Protein 2IXM (pdb70)

InterPro domains:
  IPR004327 Phosphotyrosyl phosphatase activator, PTPA [PF03095] (26-351)
  IPR004327 Phosphotyrosyl phosphatase activator, PTPA [PIRSF016325] (18-355)
  IPR004327 Phosphotyrosyl phosphatase activator, PTPA [PTHR10012] (11-355)
  IPR004327 Phosphotyrosyl phosphatase activator, PTPA [cd04087] (47-347)
  IPR037218 PTPA superfamily [SSF140984] (14-353)
  IPR043170 Phosphotyrosyl phosphatase activator, C-terminal lid domain [G3DSA:1.20.120.1150] (247-357)

Nearest PDB structures (foldseek):
  2ixm-assembly1_A  TM=1.003E+00  e=1.289E-49  Homo sapiens
  4ny3-assembly2_B  TM=9.992E-01  e=1.216E-45  Homo sapiens
  4ny3-assembly1_A  TM=9.985E-01  e=1.722E-45  Homo sapiens
  4lac-assembly1_B  TM=9.953E-01  e=2.977E-45  Homo sapiens
  2ixn-assembly1_A  TM=9.375E-01  e=2.733E-22  Saccharomyces cerevisiae

Organism: Homo sapiens (NCBI:txid9606)

Structure (mmCIF, N/CA/C/O backbone):
data_2IXM
#
_entry.id   2IXM
#
_cell.length_a   48.243
_cell.length_b   70.410
_cell.length_c   95.534
_cell.angle_alpha   90.00
_cell.angle_beta   90.00
_cell.angle_gamma   90.00
#
_symmetry.space_group_name_H-M   'P 21 21 21'
#
loop_
_entity.id
_entity.type
_entity.pdbx_description
1 polymer "SERINE/THREONINE-PROTEIN PHOSPHATASE 2A REGULATORY SUBUNIT B'"
2 water water
#
loop_
_atom_site.group_PDB
_atom_site.id
_atom_site.type_symbol
_atom_site.label_atom_id
_atom_site.label_alt_id
_atom_site.label_comp_id
_atom_site.label_asym_id
_atom_site.label_entity_id
_atom_site.label_seq_id
_atom_site.pdbx_PDB_ins_code
_atom_site.Cartn_x
_atom_site.Cartn_y
_atom_site.Cartn_z
_atom_site.occupancy
_atom_site.B_iso_or_equiv
_atom_site.auth_seq_id
_atom_site.auth_comp_id
_atom_site.auth_asym_id
_atom_site.auth_atom_id
_atom_site.pdbx_PDB_model_num
ATOM 1 N N . PHE A 1 4 ? 36.448 14.408 25.611 1.00 19.19 23 PHE A N 1
ATOM 2 C CA . PHE A 1 4 ? 35.229 15.288 25.660 1.00 18.78 23 PHE A CA 1
ATOM 3 C C . PHE A 1 4 ? 34.934 15.838 27.060 1.00 19.66 23 PHE A C 1
ATOM 4 O O . PHE A 1 4 ? 35.236 15.197 28.071 1.00 20.30 23 PHE A O 1
ATOM 12 N N . ILE A 1 5 ? 34.360 17.042 27.116 1.00 19.85 24 ILE A N 1
ATOM 13 C CA . ILE A 1 5 ? 34.033 17.686 28.401 1.00 20.00 24 ILE A CA 1
ATOM 14 C C . ILE A 1 5 ? 32.697 18.430 28.308 1.00 19.70 24 ILE A C 1
ATOM 15 O O . ILE A 1 5 ? 32.143 18.550 27.220 1.00 20.34 24 ILE A O 1
ATOM 20 N N . ILE A 1 6 ? 32.188 18.906 29.446 1.00 19.34 25 ILE A N 1
ATOM 21 C CA . ILE A 1 6 ? 30.939 19.671 29.483 1.00 18.58 25 ILE A CA 1
ATOM 22 C C . ILE A 1 6 ? 31.213 21.091 28.975 1.00 16.99 25 ILE A C 1
ATOM 23 O O . ILE A 1 6 ? 31.956 21.830 29.635 1.00 17.40 25 ILE A O 1
ATOM 28 N N . PRO A 1 7 ? 30.637 21.463 27.806 1.00 15.86 26 PRO A N 1
ATOM 29 C CA . PRO A 1 7 ? 30.814 22.852 27.348 1.00 14.91 26 PRO A CA 1
ATOM 30 C C . PRO A 1 7 ? 30.248 23.843 28.345 1.00 14.66 26 PRO A C 1
ATOM 31 O O . PRO A 1 7 ? 29.113 23.679 28.810 1.00 15.15 26 PRO A O 1
ATOM 35 N N . LYS A 1 8 ? 31.033 24.872 28.655 1.00 12.93 27 LYS A N 1
ATOM 36 C CA . LYS A 1 8 ? 30.634 25.869 29.633 1.00 12.18 27 LYS A CA 1
ATOM 37 C C . LYS A 1 8 ? 30.838 27.283 29.092 1.00 10.62 27 LYS A C 1
ATOM 38 O O . LYS A 1 8 ? 31.573 27.505 28.122 1.00 8.94 27 LYS A O 1
ATOM 44 N N . LYS A 1 9 ? 30.182 28.235 29.736 1.00 10.27 28 LYS A N 1
ATOM 45 C CA . LYS A 1 9 ? 30.301 29.634 29.350 1.00 9.89 28 LYS A CA 1
ATOM 46 C C . LYS A 1 9 ? 31.677 30.181 29.714 1.00 9.88 28 LYS A C 1
ATOM 47 O O . LYS A 1 9 ? 32.224 29.864 30.779 1.00 10.44 28 LYS A O 1
ATOM 53 N N . GLU A 1 10 ? 32.234 31.001 28.823 1.00 9.38 29 GLU A N 1
ATOM 54 C CA . GLU A 1 10 ? 33.555 31.596 29.059 1.00 9.43 29 GLU A CA 1
ATOM 55 C C . GLU A 1 10 ? 33.606 33.107 28.887 1.00 9.16 29 GLU A C 1
ATOM 56 O O . GLU A 1 10 ? 34.631 33.718 29.176 1.00 10.33 29 GLU A O 1
ATOM 62 N N . ILE A 1 11 ? 32.526 33.681 28.379 1.00 9.33 30 ILE A N 1
ATOM 63 C CA . ILE A 1 11 ? 32.465 35.104 28.100 1.00 9.75 30 ILE A CA 1
ATOM 64 C C . ILE A 1 11 ? 31.689 35.791 29.219 1.00 10.42 30 ILE A C 1
ATOM 65 O O . ILE A 1 11 ? 30.462 35.714 29.272 1.00 10.85 30 ILE A O 1
ATOM 70 N N . HIS A 1 12 ? 32.425 36.433 30.124 1.00 11.18 31 HIS A N 1
ATOM 71 C CA . HIS A 1 12 ? 31.813 37.062 31.305 1.00 12.03 31 HIS A CA 1
ATOM 72 C C . HIS A 1 12 ? 32.071 38.558 31.400 1.00 11.93 31 HIS A C 1
ATOM 73 O O . HIS A 1 12 ? 31.274 39.296 31.982 1.00 12.65 31 HIS A O 1
ATOM 80 N N . THR A 1 13 ? 33.198 38.986 30.841 1.00 11.34 32 THR A N 1
ATOM 81 C CA . THR A 1 13 ? 33.636 40.379 30.906 1.00 11.15 32 THR A CA 1
ATOM 82 C C . THR A 1 13 ? 33.983 40.891 29.514 1.00 11.14 32 THR A C 1
ATOM 83 O O . THR A 1 13 ? 34.053 40.121 28.555 1.00 11.21 32 THR A O 1
ATOM 87 N N . VAL A 1 14 ? 34.219 42.190 29.406 1.00 11.18 33 VAL A N 1
ATOM 88 C CA . VAL A 1 14 ? 34.649 42.778 28.136 1.00 11.70 33 VAL A CA 1
ATOM 89 C C . VAL A 1 14 ? 35.948 42.151 27.564 1.00 11.79 33 VAL A C 1
ATOM 90 O O . VAL A 1 14 ? 35.958 41.743 26.404 1.00 12.49 33 VAL A O 1
ATOM 94 N N . PRO A 1 15 ? 37.023 42.024 28.376 1.00 11.83 34 PRO A N 1
ATOM 95 C CA . PRO A 1 15 ? 38.219 41.352 27.844 1.00 11.74 34 PRO A CA 1
ATOM 96 C C . PRO A 1 15 ? 37.940 39.934 27.310 1.00 10.72 3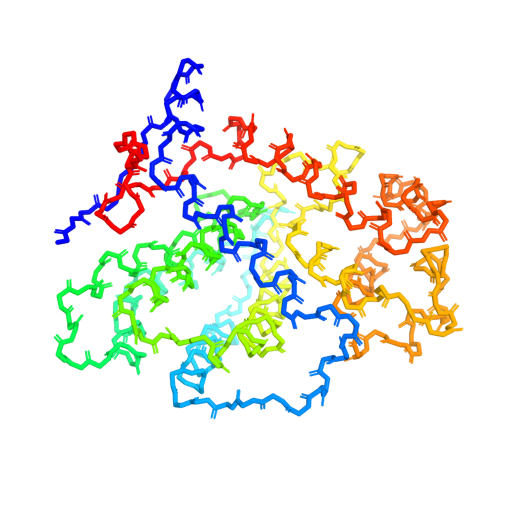4 PRO A C 1
ATOM 97 O O . PRO A 1 15 ? 38.645 39.465 26.406 1.00 11.37 34 PRO A O 1
ATOM 101 N N . ASP A 1 16 ? 36.917 39.266 27.836 1.00 9.83 35 ASP A N 1
ATOM 102 C CA . ASP A 1 16 ? 36.605 37.910 27.349 1.00 9.43 35 ASP A CA 1
ATOM 103 C C . ASP A 1 16 ? 36.156 37.883 25.895 1.00 9.40 35 ASP A C 1
ATOM 104 O O . ASP A 1 16 ? 36.233 36.833 25.250 1.00 9.69 35 ASP A O 1
ATOM 109 N N . MET A 1 17 ? 35.685 39.010 25.367 1.00 8.88 36 MET A N 1
ATOM 110 C CA . MET A 1 17 ? 35.311 39.096 23.959 1.00 9.06 36 MET A CA 1
ATOM 111 C C . MET A 1 17 ? 36.534 38.877 23.058 1.00 9.13 36 MET A C 1
ATOM 112 O O . MET A 1 17 ? 36.437 38.189 22.038 1.00 9.55 36 MET A O 1
ATOM 117 N N . GLY A 1 18 ? 37.680 39.421 23.467 1.00 9.44 37 GLY A N 1
ATOM 118 C CA . GLY A 1 18 ? 38.938 39.206 22.742 1.00 8.72 37 GLY A CA 1
ATOM 119 C C . GLY A 1 18 ? 39.407 37.763 22.882 1.00 8.64 37 GLY A C 1
ATOM 120 O O . GLY A 1 18 ? 39.893 37.174 21.913 1.00 9.69 37 GLY A O 1
ATOM 121 N N . LYS A 1 19 ? 39.288 37.204 24.087 1.00 8.86 38 LYS A N 1
ATOM 122 C CA . LYS A 1 19 ? 39.608 35.799 24.325 1.00 8.70 38 LYS A CA 1
ATOM 123 C C . LYS A 1 19 ? 38.823 34.909 23.339 1.00 8.44 38 LYS A C 1
ATOM 124 O O . LYS A 1 19 ? 39.382 33.996 22.694 1.00 8.09 38 LYS A O 1
ATOM 130 N N . TRP A 1 20 ? 37.528 35.190 23.211 1.00 7.65 39 TRP A N 1
ATOM 131 C CA . TRP A 1 20 ? 36.685 34.489 22.241 1.00 7.05 39 TRP A CA 1
ATOM 132 C C . TRP A 1 20 ? 37.173 34.687 20.801 1.00 7.56 39 TRP A C 1
ATOM 133 O O . TRP A 1 20 ? 37.328 33.710 20.069 1.00 6.75 39 TRP A O 1
ATOM 144 N N . LYS A 1 21 ? 37.446 35.919 20.388 1.00 8.22 40 LYS A N 1
ATOM 145 C CA . LYS A 1 21 ? 37.856 36.132 18.994 1.00 9.00 40 LYS A CA 1
ATOM 146 C C . LYS A 1 21 ? 39.199 35.452 18.655 1.00 8.22 40 LYS A C 1
ATOM 147 O O . LYS A 1 21 ? 39.436 35.076 17.500 1.00 8.77 40 LYS A O 1
ATOM 153 N N . ARG A 1 22 ? 40.051 35.263 19.669 1.00 7.96 41 ARG A N 1
ATOM 154 C CA . ARG A 1 22 ? 41.361 34.617 19.466 1.00 8.15 41 ARG A CA 1
ATOM 155 C C . ARG A 1 22 ? 41.309 33.092 19.605 1.00 7.73 41 ARG A C 1
ATOM 156 O O . ARG A 1 22 ? 42.322 32.408 19.424 1.00 7.77 41 ARG A O 1
ATOM 164 N N . SER A 1 23 ? 40.132 32.561 19.918 1.00 6.26 42 SER A N 1
ATOM 165 C CA . SER A 1 23 ? 40.007 31.153 20.268 1.00 6.24 42 SER A CA 1
ATOM 166 C C . SER A 1 23 ? 39.957 30.212 19.070 1.00 6.01 42 SER A C 1
ATOM 167 O O . SER A 1 23 ? 39.597 30.597 17.944 1.00 6.15 42 SER A O 1
ATOM 170 N N . GLN A 1 24 ? 40.292 28.961 19.352 1.00 6.10 43 GLN A N 1
ATOM 171 C CA . GLN A 1 24 ? 40.098 27.871 18.397 1.00 5.83 43 GLN A CA 1
ATOM 172 C C . GLN A 1 24 ? 38.636 27.773 17.987 1.00 5.82 43 GLN A C 1
ATOM 173 O O . GLN A 1 24 ? 38.334 27.609 16.803 1.00 6.29 43 GLN A O 1
ATOM 179 N N . ALA A 1 25 ? 37.739 27.899 18.963 1.00 4.51 44 ALA A N 1
ATOM 180 C CA . ALA A 1 25 ? 36.293 27.820 18.691 1.00 4.59 44 ALA A CA 1
ATOM 181 C C . ALA A 1 25 ? 35.884 28.840 17.644 1.00 5.32 44 ALA A C 1
ATOM 182 O O . ALA A 1 25 ? 35.150 28.515 16.711 1.00 5.54 44 ALA A O 1
ATOM 184 N N . TYR A 1 26 ? 36.325 30.090 17.795 1.00 5.10 45 TYR A N 1
ATOM 185 C CA . TYR A 1 26 ? 35.938 31.126 16.832 1.00 5.67 45 TYR A CA 1
ATOM 186 C C . TYR A 1 26 ? 36.466 30.813 15.439 1.00 6.16 45 TYR A C 1
ATOM 187 O O . TYR A 1 26 ? 35.732 30.911 14.451 1.00 6.20 45 TYR A O 1
ATOM 196 N N . ALA A 1 27 ? 37.735 30.439 15.338 1.00 6.84 46 ALA A N 1
ATOM 197 C CA . ALA A 1 27 ? 38.309 30.140 14.028 1.00 7.59 46 ALA A CA 1
ATOM 198 C C . ALA A 1 27 ? 37.542 29.023 13.324 1.00 7.75 46 ALA A C 1
ATOM 199 O O . ALA A 1 27 ? 37.245 29.128 12.114 1.00 7.90 46 ALA A O 1
ATOM 201 N N . ASP A 1 28 ? 37.207 27.975 14.076 1.00 7.28 47 ASP A N 1
ATOM 202 C CA . ASP A 1 28 ? 36.501 26.818 13.522 1.00 8.51 47 ASP A CA 1
ATOM 203 C C . ASP A 1 28 ? 35.086 27.229 13.124 1.00 7.85 47 ASP A C 1
ATOM 204 O O . ASP A 1 28 ? 34.585 26.840 12.065 1.00 7.34 47 ASP A O 1
ATOM 209 N N . TYR A 1 29 ? 34.442 28.024 13.979 1.00 6.54 48 TYR A N 1
ATOM 210 C CA . TYR A 1 29 ? 33.070 28.431 13.744 1.00 6.23 48 TYR A CA 1
ATOM 211 C C . TYR A 1 29 ? 32.946 29.307 12.503 1.00 6.53 48 TYR A C 1
ATOM 212 O O . TYR A 1 29 ? 32.155 29.000 11.588 1.00 6.46 48 TYR A O 1
ATOM 221 N N . ILE A 1 30 ? 33.713 30.389 12.451 1.00 6.39 49 ILE A N 1
ATOM 222 C CA . ILE A 1 30 ? 33.636 31.281 11.284 1.00 6.81 49 ILE A CA 1
ATOM 223 C C . ILE A 1 30 ? 34.113 30.564 10.000 1.00 6.94 49 ILE A C 1
ATOM 224 O O . ILE A 1 30 ? 33.530 30.753 8.932 1.00 6.72 49 ILE A O 1
ATOM 229 N N . GLY A 1 31 ? 35.135 29.727 10.112 1.00 7.31 50 GLY A N 1
ATOM 230 C CA . GLY A 1 31 ? 35.569 28.930 8.961 1.00 7.36 50 GLY A CA 1
ATOM 231 C C . GLY A 1 31 ? 34.437 28.068 8.422 1.00 8.07 50 GLY A C 1
ATOM 232 O O . GLY A 1 31 ? 34.265 27.930 7.198 1.00 8.39 50 GLY A O 1
ATOM 233 N N . PHE A 1 32 ? 33.656 27.495 9.339 1.00 7.23 51 PHE A N 1
ATOM 234 C CA . PHE A 1 32 ? 32.540 26.620 8.978 1.00 7.55 51 PHE A CA 1
ATOM 235 C C . PHE A 1 32 ? 31.450 27.407 8.242 1.00 7.06 51 PHE A C 1
ATOM 236 O O . PHE A 1 32 ? 30.975 26.975 7.174 1.00 6.73 51 PHE A O 1
ATOM 244 N N . ILE A 1 33 ? 31.064 28.560 8.795 1.00 6.55 52 ILE A N 1
ATOM 245 C CA . ILE A 1 33 ? 30.069 29.422 8.158 1.00 7.18 52 ILE A CA 1
ATOM 246 C C . ILE A 1 33 ? 30.495 29.800 6.738 1.00 6.76 52 ILE A C 1
ATOM 247 O O . ILE A 1 33 ? 29.686 29.738 5.800 1.00 5.97 52 ILE A O 1
ATOM 252 N N . LEU A 1 34 ? 31.763 30.179 6.578 1.00 7.19 53 LEU A N 1
ATOM 253 C CA . LEU A 1 34 ? 32.287 30.607 5.273 1.00 7.47 53 LEU A CA 1
ATOM 254 C C . LEU A 1 34 ? 32.407 29.477 4.267 1.00 7.71 53 LEU A C 1
ATOM 255 O O . LEU A 1 34 ? 32.115 29.669 3.089 1.00 7.54 53 LEU A O 1
ATOM 260 N N . THR A 1 35 ? 32.797 28.297 4.733 1.00 7.14 54 THR A N 1
ATOM 261 C CA . THR A 1 35 ? 32.861 27.106 3.881 1.00 8.32 54 THR A CA 1
ATOM 262 C C . THR A 1 35 ? 31.471 26.782 3.330 1.00 8.23 54 THR A C 1
ATOM 263 O O . THR A 1 35 ? 31.306 26.578 2.123 1.00 9.52 54 THR A O 1
ATOM 267 N N . LEU A 1 36 ? 30.466 26.757 4.197 1.00 8.31 55 LEU A N 1
ATOM 268 C CA . LEU A 1 36 ? 29.110 26.457 3.744 1.00 8.58 55 LEU A CA 1
ATOM 269 C C . LEU A 1 36 ? 28.600 27.548 2.807 1.00 8.06 55 LEU A C 1
ATOM 270 O O . LEU A 1 36 ? 27.866 27.265 1.851 1.00 8.45 55 LEU A O 1
ATOM 275 N N . ASN A 1 37 ? 28.966 28.796 3.085 1.00 8.03 56 ASN A N 1
ATOM 276 C CA . ASN A 1 37 ? 28.604 29.938 2.232 1.00 8.32 56 ASN A CA 1
ATOM 277 C C . ASN A 1 37 ? 29.106 29.748 0.792 1.00 9.58 56 ASN A C 1
ATOM 278 O O . ASN A 1 37 ? 28.378 29.998 -0.175 1.00 9.67 56 ASN A O 1
ATOM 283 N N . GLU A 1 38 ? 30.348 29.310 0.658 1.00 10.87 57 GLU A N 1
ATOM 284 C CA . GLU A 1 38 ? 30.940 29.083 -0.655 1.00 11.79 57 GLU A CA 1
ATOM 285 C C . GLU A 1 38 ? 30.271 27.917 -1.371 1.00 11.96 57 GLU A C 1
ATOM 286 O O . GLU A 1 38 ? 29.995 27.979 -2.584 1.00 11.97 57 GLU A O 1
ATOM 292 N N . GLY A 1 39 ? 29.973 26.863 -0.623 1.00 11.43 58 GLY A N 1
ATOM 293 C CA . GLY A 1 39 ? 29.404 25.654 -1.213 1.00 11.05 58 GLY A CA 1
ATOM 294 C C . GLY A 1 39 ? 28.041 25.843 -1.852 1.00 10.92 58 GLY A C 1
ATOM 295 O O . GLY A 1 39 ? 27.731 25.165 -2.822 1.00 11.56 58 GLY A O 1
ATOM 296 N N . VAL A 1 40 ? 27.234 26.756 -1.321 1.00 10.09 59 VAL A N 1
ATOM 297 C CA . VAL A 1 40 ? 25.870 26.967 -1.803 1.00 10.28 59 VAL A CA 1
ATOM 298 C C . VAL A 1 40 ? 25.762 28.048 -2.880 1.00 10.78 59 VAL A C 1
ATOM 299 O O . VAL A 1 40 ? 24.681 28.298 -3.411 1.00 11.06 59 VAL A O 1
ATOM 303 N N . LYS A 1 41 ? 26.891 28.676 -3.205 1.00 10.86 60 LYS A N 1
ATOM 304 C CA . LYS A 1 41 ? 26.905 29.818 -4.109 1.00 12.02 60 LYS A CA 1
ATOM 305 C C . LYS A 1 41 ? 26.227 29.487 -5.445 1.00 11.84 60 LYS A C 1
ATOM 306 O O . LYS A 1 41 ? 26.567 28.496 -6.090 1.00 12.62 60 LYS A O 1
ATOM 312 N N . GLY A 1 42 ? 25.254 30.313 -5.809 1.00 12.64 61 GLY A N 1
ATOM 313 C CA . GLY A 1 42 ? 24.584 30.188 -7.107 1.00 13.21 61 GLY A CA 1
ATOM 314 C C . GLY A 1 42 ? 23.623 29.027 -7.277 1.00 14.42 61 GLY A C 1
ATOM 315 O O . GLY A 1 42 ? 23.162 28.773 -8.395 1.00 14.81 61 GLY A O 1
ATOM 316 N N . LYS A 1 43 ? 23.304 28.322 -6.186 1.00 13.69 62 LYS A N 1
ATOM 317 C CA . LYS A 1 43 ? 22.469 27.123 -6.279 1.00 13.47 62 LYS A CA 1
ATOM 318 C C . LYS A 1 43 ? 21.107 27.299 -5.627 1.00 12.91 62 LYS A C 1
ATOM 319 O O . LYS A 1 43 ? 20.983 27.920 -4.572 1.00 12.54 62 LYS A O 1
ATOM 325 N N . LYS A 1 44 ? 20.082 26.765 -6.294 1.00 12.40 63 LYS A N 1
ATOM 326 C CA . LYS A 1 44 ? 18.731 26.666 -5.754 1.00 12.21 63 LYS A CA 1
ATOM 327 C C . LYS A 1 44 ? 18.658 25.578 -4.696 1.00 11.45 63 LYS A C 1
ATOM 328 O O . LYS A 1 44 ? 19.439 24.637 -4.724 1.00 11.04 63 LYS A O 1
ATOM 334 N N . LEU A 1 45 ? 17.662 25.683 -3.813 1.00 11.37 64 LEU A N 1
ATOM 335 C CA . LEU A 1 45 ? 17.422 24.657 -2.795 1.00 11.77 64 LEU A CA 1
ATOM 336 C C . LEU A 1 45 ? 17.190 23.259 -3.373 1.00 13.18 64 LEU A C 1
ATOM 337 O O . LEU A 1 45 ? 17.430 22.263 -2.692 1.00 13.56 64 LEU A O 1
ATOM 342 N N . THR A 1 46 ? 16.730 23.204 -4.622 1.00 14.78 65 THR A N 1
ATOM 343 C CA . THR A 1 46 ? 16.422 21.947 -5.315 1.00 16.11 65 THR A CA 1
ATOM 344 C C . THR A 1 46 ? 17.621 21.363 -6.070 1.00 17.16 65 THR A C 1
ATOM 345 O O . THR A 1 46 ? 17.488 20.354 -6.782 1.00 17.63 65 THR A O 1
ATOM 349 N N . PHE A 1 47 ? 18.788 21.988 -5.916 1.00 17.92 66 PHE A N 1
ATOM 350 C CA . PHE A 1 47 ? 20.020 21.481 -6.512 1.00 19.06 66 PHE A CA 1
ATOM 351 C C . PHE A 1 47 ? 20.165 20.009 -6.145 1.00 19.92 66 PHE A C 1
ATOM 352 O O . PHE A 1 47 ? 19.842 19.612 -5.023 1.00 19.62 66 PHE A O 1
ATOM 360 N N . GLU A 1 48 ? 20.609 19.191 -7.095 1.00 20.67 67 GLU A N 1
ATOM 361 C CA . GLU A 1 48 ? 20.731 17.761 -6.835 1.00 22.25 67 GLU A CA 1
ATOM 362 C C . GLU A 1 48 ? 22.016 17.485 -6.067 1.00 21.88 67 GLU A C 1
ATOM 363 O O . GLU A 1 48 ? 23.062 17.190 -6.649 1.00 22.42 67 GLU A O 1
ATOM 369 N N . TYR A 1 49 ? 21.916 17.617 -4.747 1.00 21.60 68 TYR A N 1
ATOM 370 C CA . TYR A 1 49 ? 23.026 17.378 -3.838 1.00 21.42 68 TYR A CA 1
ATOM 371 C C . TYR A 1 49 ? 22.899 15.986 -3.226 1.00 21.62 68 TYR A C 1
ATOM 372 O O . TYR A 1 49 ? 21.803 15.403 -3.202 1.00 21.13 68 TYR A O 1
ATOM 381 N N . ARG A 1 50 ? 24.026 15.465 -2.746 1.00 21.10 69 ARG A N 1
ATOM 382 C CA . ARG A 1 50 ? 24.097 14.135 -2.145 1.00 21.36 69 ARG A CA 1
ATOM 383 C C . ARG A 1 50 ? 23.430 14.145 -0.774 1.00 20.28 69 ARG A C 1
ATOM 384 O O . ARG A 1 50 ? 23.543 15.135 -0.031 1.00 20.11 69 ARG A O 1
ATOM 392 N N . VAL A 1 51 ? 22.722 13.059 -0.460 1.00 19.15 70 VAL A N 1
ATOM 393 C CA . VAL A 1 51 ? 22.011 12.927 0.817 1.00 17.36 70 VAL A CA 1
ATOM 394 C C . VAL A 1 51 ? 22.399 11.632 1.531 1.00 16.24 70 VAL A C 1
ATOM 395 O O . VAL A 1 51 ? 21.985 10.535 1.141 1.00 16.71 70 VAL A O 1
ATOM 399 N N . SER A 1 52 ? 23.201 11.788 2.577 1.00 14.06 71 SER A N 1
ATOM 400 C CA . SER A 1 52 ? 23.742 10.671 3.336 1.00 12.02 71 SER A CA 1
ATOM 401 C C . SER A 1 52 ? 22.797 10.244 4.455 1.00 10.87 71 SER A C 1
ATOM 402 O O . SER A 1 52 ? 21.846 10.962 4.790 1.00 9.91 71 SER A O 1
ATOM 405 N N . GLU A 1 53 ? 23.082 9.082 5.040 1.00 10.26 72 GLU A N 1
ATOM 406 C CA . GLU A 1 53 ? 22.335 8.591 6.203 1.00 11.38 72 GLU A CA 1
ATOM 407 C C . GLU A 1 53 ? 22.348 9.606 7.352 1.00 10.27 72 GLU A C 1
ATOM 408 O O . GLU A 1 53 ? 21.323 9.843 7.986 1.00 10.03 72 GLU A O 1
ATOM 414 N N . ALA A 1 54 ? 23.499 10.207 7.618 1.00 9.08 73 ALA A N 1
ATOM 415 C CA . ALA A 1 54 ? 23.582 11.180 8.724 1.00 8.53 73 ALA A CA 1
ATOM 416 C C . ALA A 1 54 ? 22.660 12.379 8.459 1.00 8.56 73 ALA A C 1
ATOM 417 O O . ALA A 1 54 ? 22.001 12.883 9.370 1.00 8.32 73 ALA A O 1
ATOM 419 N N . ILE A 1 55 ? 22.611 12.833 7.210 1.00 8.37 74 ILE A N 1
ATOM 420 C CA . ILE A 1 55 ? 21.696 13.906 6.832 1.00 7.83 74 ILE A CA 1
ATOM 421 C C . ILE A 1 55 ? 20.239 13.474 7.058 1.00 7.99 74 ILE A C 1
ATOM 422 O O . ILE A 1 55 ? 19.454 14.207 7.657 1.00 7.78 74 ILE A O 1
ATOM 427 N N . GLU A 1 56 ? 19.900 12.260 6.625 1.00 7.47 75 GLU A N 1
ATOM 428 C CA . GLU A 1 56 ? 18.564 11.722 6.855 1.00 8.31 75 GLU A CA 1
ATOM 429 C C . GLU A 1 56 ? 18.211 11.670 8.330 1.00 7.51 75 GLU A C 1
ATOM 430 O O . GLU A 1 56 ? 17.086 12.017 8.710 1.00 7.74 75 GLU A O 1
ATOM 436 N N . LYS A 1 57 ? 19.162 11.235 9.156 1.00 7.16 76 LYS A N 1
ATOM 437 C CA . LYS A 1 57 ? 18.924 11.129 10.600 1.00 7.20 76 LYS A CA 1
ATOM 438 C C . LYS A 1 57 ? 18.745 12.508 11.252 1.00 6.36 76 LYS A C 1
ATOM 439 O O . LYS A 1 57 ? 17.955 12.648 12.184 1.00 6.75 76 LYS A O 1
ATOM 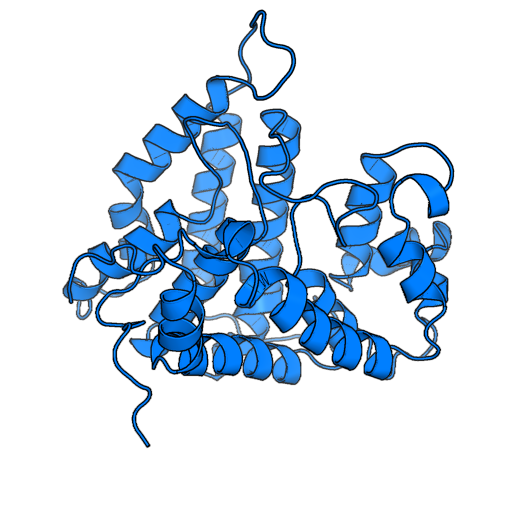445 N N . LEU A 1 58 ? 19.466 13.515 10.753 1.00 6.05 77 LEU A N 1
ATOM 446 C CA . LEU A 1 58 ? 19.312 14.896 11.242 1.00 5.41 77 LEU A CA 1
ATOM 447 C C . LEU A 1 58 ? 17.940 15.471 10.880 1.00 5.80 77 LEU A C 1
ATOM 448 O O . LEU A 1 58 ? 17.300 16.153 11.680 1.00 5.72 77 LEU A O 1
ATOM 453 N N . LEU A 1 59 ? 17.476 15.184 9.671 1.00 6.02 78 LEU A N 1
ATOM 454 C CA . LEU A 1 59 ? 16.109 15.541 9.300 1.00 6.63 78 LEU A CA 1
ATOM 455 C C . LEU A 1 59 ? 15.087 14.847 10.204 1.00 6.70 78 LEU A C 1
ATOM 456 O O . LEU A 1 59 ? 14.133 15.483 10.663 1.00 6.49 78 LEU A O 1
ATOM 461 N N . ALA A 1 60 ? 15.287 13.550 10.480 1.00 5.40 79 ALA A N 1
ATOM 462 C CA . ALA A 1 60 ? 14.374 12.843 11.383 1.00 5.26 79 ALA A CA 1
ATOM 463 C C . ALA A 1 60 ? 14.393 13.437 12.792 1.00 5.26 79 ALA A C 1
ATOM 464 O O . ALA A 1 60 ? 13.371 13.524 13.468 1.00 6.00 79 ALA A O 1
ATOM 466 N N . LEU A 1 61 ? 15.571 13.859 13.235 1.00 5.57 80 LEU A N 1
ATOM 467 C CA . LEU A 1 61 ? 15.723 14.520 14.529 1.00 5.08 80 LEU A CA 1
ATOM 468 C C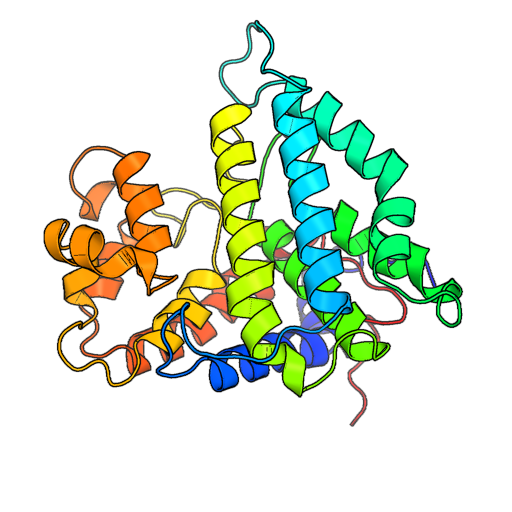 . LEU A 1 61 ? 14.883 15.788 14.577 1.00 5.20 80 LEU A C 1
ATOM 469 O O . LEU A 1 61 ? 14.143 16.009 15.529 1.00 5.48 80 LEU A O 1
ATOM 474 N N . LEU A 1 62 ? 14.951 16.597 13.524 1.00 4.54 81 LEU A N 1
ATOM 475 C CA . LEU A 1 62 ? 14.161 17.818 13.494 1.00 4.44 81 LEU A CA 1
ATOM 476 C C . LEU A 1 62 ? 12.667 17.497 13.394 1.00 5.05 81 LEU A C 1
ATOM 477 O O . LEU A 1 62 ? 11.838 18.175 13.993 1.00 5.97 81 LEU A O 1
ATOM 482 N N . ASN A 1 63 ? 12.335 16.449 12.643 1.00 4.75 82 ASN A N 1
ATOM 483 C CA . ASN A 1 63 ? 10.927 16.023 12.580 1.00 5.51 82 ASN A CA 1
ATOM 484 C C . ASN A 1 63 ? 10.375 15.527 13.920 1.00 4.67 82 ASN A C 1
ATOM 485 O O . ASN A 1 63 ? 9.175 15.681 14.207 1.00 5.83 82 ASN A O 1
ATOM 490 N N . THR A 1 64 ? 11.246 14.959 14.751 1.00 5.07 83 THR A N 1
ATOM 491 C CA . THR A 1 64 ? 10.869 14.613 16.129 1.00 5.67 83 THR A CA 1
ATOM 492 C C . THR A 1 64 ? 10.527 15.866 16.934 1.00 5.94 83 THR A C 1
ATOM 493 O O . THR A 1 64 ? 9.481 15.916 17.585 1.00 5.93 83 THR A O 1
ATOM 497 N N . LEU A 1 65 ? 11.393 16.877 16.865 1.00 5.75 84 LEU A N 1
ATOM 498 C CA . LEU A 1 65 ? 11.124 18.168 17.510 1.00 6.55 84 LEU A CA 1
ATOM 499 C C . LEU A 1 65 ? 9.776 18.738 17.069 1.00 5.87 84 LEU A C 1
ATOM 500 O O . LEU A 1 65 ? 8.992 19.197 17.894 1.00 5.97 84 LEU A O 1
ATOM 505 N N . ASP A 1 66 ? 9.509 18.678 15.764 1.00 5.14 85 ASP A N 1
ATOM 506 C CA . ASP A 1 66 ? 8.264 19.146 15.172 1.00 6.19 85 ASP A CA 1
ATOM 507 C C . ASP A 1 66 ? 7.055 18.373 15.717 1.00 6.43 85 ASP A C 1
ATOM 508 O O . ASP A 1 66 ? 6.047 18.967 16.126 1.00 7.11 85 ASP A O 1
ATOM 513 N N . ARG A 1 67 ? 7.166 17.047 15.743 1.00 6.26 86 ARG A N 1
ATOM 514 C CA . ARG A 1 67 ? 6.101 16.208 16.285 1.00 6.66 86 ARG A CA 1
ATOM 515 C C . ARG A 1 67 ? 5.782 16.588 17.746 1.00 6.74 86 ARG A C 1
ATOM 516 O O . ARG A 1 67 ? 4.613 16.683 18.143 1.00 6.74 86 ARG A O 1
ATOM 524 N N . TRP A 1 68 ? 6.822 16.835 18.538 1.00 6.69 87 TRP A N 1
ATOM 525 C CA . TRP A 1 68 ? 6.613 17.268 19.917 1.00 6.99 87 TRP A CA 1
ATOM 526 C C . TRP A 1 68 ? 5.851 18.594 20.030 1.00 7.13 87 TRP A C 1
ATOM 527 O O . TRP A 1 68 ? 5.095 18.784 20.982 1.00 7.06 87 TRP A O 1
ATOM 538 N N . ILE A 1 69 ? 6.041 19.504 19.075 1.00 6.88 88 ILE A N 1
ATOM 539 C CA . ILE A 1 69 ? 5.245 20.733 19.050 1.00 6.72 88 ILE A CA 1
ATOM 540 C C . ILE A 1 69 ? 3.763 20.362 18.894 1.00 7.01 88 ILE A C 1
ATOM 541 O O . ILE A 1 69 ? 2.915 20.819 19.665 1.00 7.56 88 ILE A O 1
ATOM 546 N N . ASP A 1 70 ? 3.468 19.502 17.913 1.00 7.97 89 ASP A N 1
ATOM 547 C CA . ASP A 1 70 ? 2.083 19.076 17.671 1.00 7.88 89 ASP A CA 1
ATOM 548 C C . ASP A 1 70 ? 1.451 18.423 18.894 1.00 7.57 89 ASP A C 1
ATOM 549 O O . ASP A 1 70 ? 0.241 18.568 19.129 1.00 8.68 89 ASP A O 1
ATOM 554 N N . GLU A 1 71 ? 2.264 17.699 19.664 1.00 7.06 90 GLU A N 1
ATOM 555 C CA . GLU A 1 71 ? 1.810 17.035 20.893 1.00 8.26 90 GLU A CA 1
ATOM 556 C C . GLU A 1 71 ? 1.700 17.978 22.090 1.00 8.24 90 GLU A C 1
ATOM 557 O O . GLU A 1 71 ? 1.194 17.578 23.131 1.00 8.76 90 GLU A O 1
ATOM 563 N N . THR A 1 72 ? 2.169 19.215 21.938 1.00 7.95 91 THR A N 1
ATOM 564 C CA . THR A 1 72 ? 2.309 20.145 23.058 1.00 8.17 91 THR A CA 1
ATOM 565 C C . THR A 1 72 ? 1.657 21.467 22.685 1.00 8.32 91 THR A C 1
ATOM 566 O O . THR A 1 72 ? 2.329 22.455 22.408 1.00 7.98 91 THR A O 1
ATOM 570 N N . PRO A 1 73 ? 0.312 21.493 22.688 1.00 8.92 92 PRO A N 1
ATOM 571 C CA . PRO A 1 73 ? -0.376 22.693 22.229 1.00 9.35 92 PRO A CA 1
ATOM 572 C C . PRO A 1 73 ? -0.182 23.867 23.194 1.00 8.73 92 PRO A C 1
ATOM 573 O O . PRO A 1 73 ? 0.093 23.651 24.385 1.00 9.64 92 PRO A O 1
ATOM 577 N N . PRO A 1 74 ? -0.335 25.107 22.688 1.00 8.82 93 PRO A N 1
ATOM 578 C CA . PRO A 1 74 ? -0.322 26.296 23.541 1.00 9.02 93 PRO A CA 1
ATOM 579 C C . PRO A 1 74 ? -1.369 26.173 24.646 1.00 9.36 93 PRO A C 1
ATOM 580 O O . PRO A 1 74 ? -2.408 25.548 24.440 1.00 9.24 93 PRO A O 1
ATOM 584 N N . VAL A 1 75 ? -1.086 26.768 25.799 1.00 9.25 94 VAL A N 1
ATOM 585 C CA . VAL A 1 75 ? -2.031 26.772 26.913 1.00 10.48 94 VAL A CA 1
ATOM 586 C C . VAL A 1 75 ? -2.711 28.127 27.048 1.00 10.64 94 VAL A C 1
ATOM 587 O O . VAL A 1 75 ? -2.136 29.167 26.698 1.00 9.42 94 VAL A O 1
ATOM 591 N N . ASP A 1 76 ? -3.963 28.089 27.520 1.00 12.46 95 ASP A N 1
ATOM 592 C CA . ASP A 1 76 ? -4.656 29.284 27.977 1.00 13.37 95 ASP A CA 1
ATOM 593 C C . ASP A 1 76 ? -3.847 29.857 29.143 1.00 13.66 95 ASP A C 1
ATOM 594 O O . ASP A 1 76 ? -3.469 29.123 30.057 1.00 15.19 95 ASP A O 1
ATOM 599 N N . GLN A 1 77 ? -3.567 31.152 29.091 1.00 14.23 96 GLN A N 1
ATOM 600 C CA . GLN A 1 77 ? -2.741 31.795 30.113 1.00 15.56 96 GLN A CA 1
ATOM 601 C C . GLN A 1 77 ? -3.000 33.296 30.171 1.00 17.14 96 GLN A C 1
ATOM 602 O O . GLN A 1 77 ? -3.441 33.878 29.182 1.00 17.40 96 GLN A O 1
ATOM 608 N N . PRO A 1 78 ? -2.744 33.922 31.342 1.00 19.08 97 PRO A N 1
ATOM 609 C CA . PRO A 1 78 ? -2.842 35.377 31.438 1.00 20.39 97 PRO A CA 1
ATOM 610 C C . PRO A 1 78 ? -1.743 36.165 30.699 1.00 21.27 97 PRO A C 1
ATOM 611 O O . PRO A 1 78 ? -2.035 37.222 30.141 1.00 22.25 97 PRO A O 1
ATOM 615 N N . SER A 1 79 ? -0.500 35.678 30.703 1.00 21.66 98 SER A N 1
ATOM 616 C CA . SER A 1 79 ? 0.593 36.430 30.082 1.00 21.91 98 SER A CA 1
ATOM 617 C C . SER A 1 79 ? 0.389 36.626 28.586 1.00 21.86 98 SER A C 1
ATOM 618 O O . SER A 1 79 ? -0.015 35.697 27.876 1.00 22.42 98 SER A O 1
ATOM 621 N N . ARG A 1 80 ? 0.681 37.838 28.120 1.00 21.83 99 ARG A N 1
ATOM 622 C CA . ARG A 1 80 ? 0.506 38.197 26.715 1.00 22.00 99 ARG A CA 1
ATOM 623 C C . ARG A 1 80 ? 1.784 38.034 25.886 1.00 21.84 99 ARG A C 1
ATOM 624 O O . ARG A 1 80 ? 1.835 38.447 24.723 1.00 22.14 99 ARG A O 1
ATOM 632 N N . PHE A 1 81 ? 2.817 37.446 26.484 1.00 20.89 100 PHE A N 1
ATOM 633 C CA . PHE A 1 81 ? 4.060 37.201 25.756 1.00 20.15 100 PHE A CA 1
ATOM 634 C C . PHE A 1 81 ? 4.189 35.704 25.443 1.00 18.56 100 PHE A C 1
ATOM 635 O O . PHE A 1 81 ? 3.218 35.073 25.017 1.00 18.95 100 PHE A O 1
ATOM 643 N N . GLY A 1 82 ? 5.381 35.152 25.639 1.00 17.12 101 GLY A N 1
ATOM 644 C CA . GLY A 1 82 ? 5.625 33.738 25.424 1.00 14.52 101 GLY A CA 1
ATOM 645 C C . GLY A 1 82 ? 4.645 32.786 26.096 1.00 13.03 101 GLY A C 1
ATOM 646 O O . GLY A 1 82 ? 4.241 32.976 27.240 1.00 13.36 101 GLY A O 1
ATOM 647 N N . ASN A 1 83 ? 4.280 31.736 25.381 1.00 10.77 102 ASN A N 1
ATOM 648 C CA . ASN A 1 83 ? 3.339 30.768 25.916 1.00 9.39 102 ASN A CA 1
ATOM 649 C C . ASN A 1 83 ? 4.061 29.704 26.735 1.00 9.22 102 ASN A C 1
ATOM 650 O O . ASN A 1 83 ? 5.051 29.117 26.259 1.00 9.04 102 ASN A O 1
ATOM 655 N N . LYS A 1 84 ? 3.563 29.459 27.953 1.00 8.97 103 LYS A N 1
ATOM 656 C CA . LYS A 1 84 ? 4.202 28.558 28.908 1.00 9.59 103 LYS A CA 1
ATOM 657 C C . LYS A 1 84 ? 4.376 27.133 28.361 1.00 8.50 103 LYS A C 1
ATOM 658 O O . LYS A 1 84 ? 5.232 26.388 28.855 1.00 7.96 103 LYS A O 1
ATOM 664 N N . ALA A 1 85 ? 3.563 26.753 27.368 1.00 7.17 104 ALA A N 1
ATOM 665 C CA . ALA A 1 85 ? 3.683 25.417 26.770 1.00 6.00 104 ALA A CA 1
ATOM 666 C C . ALA A 1 85 ? 5.064 25.218 26.145 1.00 6.03 104 ALA A C 1
ATOM 667 O O . ALA A 1 85 ? 5.540 24.082 26.034 1.00 5.86 104 ALA A O 1
ATOM 669 N N . TYR A 1 86 ? 5.727 26.315 25.780 1.00 5.77 105 TYR A N 1
ATOM 670 C CA . TYR A 1 86 ? 7.109 26.204 25.277 1.00 5.74 105 TYR A CA 1
ATOM 671 C C . TYR A 1 86 ? 7.982 25.456 26.279 1.00 6.09 105 TYR A C 1
ATOM 672 O O . TYR A 1 86 ? 8.862 24.678 25.899 1.00 5.81 105 TYR A O 1
ATOM 681 N N . ARG A 1 87 ? 7.758 25.713 27.565 1.00 6.31 106 ARG A N 1
ATOM 682 C CA . ARG A 1 87 ? 8.594 25.079 28.590 1.00 6.21 106 ARG A CA 1
ATOM 683 C C . ARG A 1 87 ? 8.366 23.573 28.660 1.00 6.56 106 ARG A C 1
ATOM 684 O O . ARG A 1 87 ? 9.279 22.820 28.945 1.00 7.06 106 ARG A O 1
ATOM 692 N N . THR A 1 88 ? 7.127 23.153 28.421 1.00 6.24 107 THR A N 1
ATOM 693 C CA . THR A 1 88 ? 6.819 21.729 28.366 1.00 6.95 107 THR A CA 1
ATOM 694 C C . THR A 1 88 ? 7.543 21.075 27.175 1.00 6.72 107 THR A C 1
ATOM 695 O O . THR A 1 88 ? 8.159 20.002 27.297 1.00 7.04 107 THR A O 1
ATOM 699 N N . TRP A 1 89 ? 7.484 21.747 26.025 1.00 6.54 108 TRP A N 1
ATOM 700 C CA . TRP A 1 89 ? 8.180 21.268 24.837 1.00 5.95 108 TRP A CA 1
ATOM 701 C C . TRP A 1 89 ? 9.695 21.193 25.106 1.00 5.97 108 TRP A C 1
ATOM 702 O O . TRP A 1 89 ? 10.342 20.167 24.833 1.00 5.71 108 TRP A O 1
ATOM 713 N N . TYR A 1 90 ? 10.241 22.269 25.677 1.00 5.49 109 TYR A N 1
ATOM 714 C CA . TYR A 1 90 ? 11.682 22.346 25.924 1.00 5.90 109 TYR A CA 1
ATOM 715 C C . TYR A 1 90 ? 12.133 21.248 26.882 1.00 5.89 109 TYR A C 1
ATOM 716 O O . TYR A 1 90 ? 13.214 20.673 26.710 1.00 6.31 109 TYR A O 1
ATOM 725 N N . ALA A 1 91 ? 11.315 20.960 27.886 1.00 5.82 110 ALA A N 1
ATOM 726 C CA . ALA A 1 91 ? 11.668 19.916 28.864 1.00 6.12 110 ALA A CA 1
ATOM 727 C C . ALA A 1 91 ? 11.869 18.571 28.177 1.00 7.23 110 ALA A C 1
ATOM 728 O O . ALA A 1 91 ? 12.735 17.789 28.597 1.00 7.95 110 ALA A O 1
ATOM 730 N N . LYS A 1 92 ? 11.094 18.308 27.127 1.00 7.04 111 LYS A N 1
ATOM 731 C CA . LYS A 1 92 ? 11.240 17.054 26.383 1.00 8.10 111 LYS A CA 1
ATOM 732 C C . LYS A 1 92 ? 12.575 17.048 25.659 1.00 7.87 111 LYS A C 1
ATOM 733 O O . LYS A 1 92 ? 13.319 16.057 25.690 1.00 7.63 111 LYS A O 1
ATOM 739 N N . LEU A 1 93 ? 12.898 18.167 25.016 1.00 7.71 112 LEU A N 1
ATOM 740 C CA . LEU A 1 93 ? 14.172 18.248 24.337 1.00 8.95 112 LEU A CA 1
ATOM 741 C C . LEU A 1 93 ? 15.342 18.101 25.303 1.00 9.20 112 LEU A C 1
ATOM 742 O O . LEU A 1 93 ? 16.319 17.400 25.009 1.00 9.33 112 LEU A O 1
ATOM 747 N N . ASP A 1 94 ? 15.261 18.758 26.458 1.00 9.51 113 ASP A N 1
ATOM 748 C CA . ASP A 1 94 ? 16.328 18.670 27.451 1.00 10.87 113 ASP A CA 1
ATOM 749 C C . ASP A 1 94 ? 16.556 17.216 27.881 1.00 11.23 113 ASP A C 1
ATOM 750 O O . ASP A 1 94 ? 17.704 16.758 27.958 1.00 12.16 113 ASP A O 1
ATOM 755 N N . GLU A 1 95 ? 15.471 16.494 28.137 1.00 10.53 114 GLU A N 1
ATOM 756 C CA . GLU A 1 95 ? 15.576 15.109 28.584 1.00 10.59 114 GLU A CA 1
ATOM 757 C C . GLU A 1 95 ? 16.115 14.212 27.476 1.00 9.76 114 GLU A C 1
ATOM 758 O O . GLU A 1 95 ? 16.937 13.335 27.739 1.00 10.69 114 GLU A O 1
ATOM 764 N N . GLU A 1 96 ? 15.650 14.435 26.249 1.00 9.09 115 GLU A N 1
ATOM 765 C CA . GLU A 1 96 ? 15.904 13.495 25.158 1.00 9.00 115 GLU A CA 1
ATOM 766 C C . GLU A 1 96 ? 17.041 13.861 24.203 1.00 8.09 115 GLU A C 1
ATOM 767 O O . GLU A 1 96 ? 17.322 13.107 23.271 1.00 6.91 115 GLU A O 1
ATOM 773 N N . ALA A 1 97 ? 17.695 14.997 24.428 1.00 6.85 116 ALA A N 1
ATOM 774 C CA . ALA A 1 97 ? 18.704 15.487 23.477 1.00 6.50 116 ALA A CA 1
ATOM 775 C C . ALA A 1 97 ? 19.780 14.470 23.155 1.00 6.20 116 ALA A C 1
ATOM 776 O O . ALA A 1 97 ? 20.119 14.286 21.974 1.00 6.04 116 ALA A O 1
ATOM 778 N N . GLU A 1 98 ? 20.323 13.820 24.191 1.00 5.90 117 GLU A N 1
ATOM 779 C CA . GLU A 1 98 ? 21.374 12.832 23.958 1.00 6.43 117 GLU A CA 1
ATOM 780 C C . GLU A 1 98 ? 20.857 11.644 23.147 1.00 5.78 117 GLU A C 1
ATOM 781 O O . GLU A 1 98 ? 21.545 11.142 22.244 1.00 6.59 117 GLU A O 1
ATOM 787 N N . ASN A 1 99 ? 19.633 11.202 23.431 1.00 5.97 118 ASN A N 1
ATOM 788 C CA . ASN A 1 99 ? 19.035 10.134 22.623 1.00 5.69 118 ASN A CA 1
ATOM 789 C C . ASN A 1 99 ? 18.902 10.546 21.165 1.00 5.99 118 ASN A C 1
ATOM 790 O O . ASN A 1 99 ? 19.264 9.789 20.261 1.00 5.80 118 ASN A O 1
ATOM 795 N N . LEU A 1 100 ? 18.397 11.760 20.937 1.00 5.71 119 LEU A N 1
ATOM 796 C CA . LEU A 1 100 ? 18.279 12.286 19.575 1.00 5.84 119 LEU A CA 1
ATOM 797 C C . LEU A 1 100 ? 19.623 12.329 18.849 1.00 5.16 119 LEU A C 1
ATOM 798 O O . LEU A 1 100 ? 19.739 11.856 17.708 1.00 6.25 119 LEU A O 1
ATOM 803 N N . VAL A 1 101 ? 20.630 12.895 19.508 1.00 5.36 120 VAL A N 1
ATOM 804 C CA . VAL A 1 101 ? 21.964 12.994 18.898 1.00 5.31 120 VAL A CA 1
ATOM 805 C C . VAL A 1 101 ? 22.552 11.593 18.615 1.00 5.80 120 VAL A C 1
ATOM 806 O O . VAL A 1 101 ? 23.207 11.373 17.588 1.00 5.46 120 VAL A O 1
ATOM 810 N N . ALA A 1 102 ? 22.293 10.651 19.517 1.00 5.45 121 ALA A N 1
ATOM 811 C CA . ALA A 1 102 ? 22.759 9.270 19.340 1.00 6.21 121 ALA A CA 1
ATOM 812 C C . ALA A 1 102 ? 22.162 8.574 18.125 1.00 6.51 121 ALA A C 1
ATOM 813 O O . ALA A 1 102 ? 22.734 7.620 17.607 1.00 6.83 121 ALA A O 1
ATOM 815 N N . THR A 1 103 ? 21.022 9.046 17.629 1.00 6.24 122 THR A N 1
ATOM 816 C CA . THR A 1 103 ? 20.490 8.444 16.405 1.00 6.54 122 THR A CA 1
ATOM 817 C C . THR A 1 103 ? 21.297 8.870 15.168 1.00 6.49 122 THR A C 1
ATOM 818 O O . THR A 1 103 ? 21.232 8.219 14.118 1.00 8.42 122 THR A O 1
ATOM 822 N N . VAL A 1 104 ? 22.030 9.976 15.299 1.00 6.95 123 VAL A N 1
ATOM 823 C CA . VAL A 1 104 ? 22.841 10.518 14.215 1.00 7.16 123 VAL A CA 1
ATOM 824 C C . VAL A 1 104 ? 24.289 10.032 14.309 1.00 7.91 123 VAL A C 1
ATOM 825 O O . VAL A 1 104 ? 24.908 9.694 13.291 1.00 9.05 123 VAL A O 1
ATOM 829 N N . VAL A 1 105 ? 24.832 10.029 15.526 1.00 7.54 124 VAL A N 1
ATOM 830 C CA . VAL A 1 105 ? 26.242 9.713 15.764 1.00 7.87 124 VAL A CA 1
ATOM 831 C C . VAL A 1 105 ? 26.381 8.197 15.892 1.00 9.12 124 VAL A C 1
ATOM 832 O O . VAL A 1 105 ? 25.751 7.607 16.777 1.00 8.79 124 VAL A O 1
ATOM 836 N N . PRO A 1 106 ? 27.169 7.552 14.995 1.00 10.27 125 PRO A N 1
ATOM 837 C CA . PRO A 1 106 ? 27.365 6.093 15.107 1.00 10.67 125 PRO A CA 1
ATOM 838 C C . PRO A 1 106 ? 27.979 5.673 16.435 1.00 10.50 125 PRO A C 1
ATOM 839 O O . PRO A 1 106 ? 28.638 6.463 17.114 1.00 10.96 125 PRO A O 1
ATOM 843 N N . THR A 1 107 ? 27.762 4.414 16.801 1.00 10.75 126 THR A N 1
ATOM 844 C CA . THR A 1 107 ? 28.112 3.954 18.150 1.00 11.14 126 THR A CA 1
ATOM 845 C C . THR A 1 107 ? 29.612 4.066 18.489 1.00 10.55 126 THR A C 1
ATOM 846 O O . THR A 1 107 ? 29.972 4.275 19.654 1.00 11.05 126 THR A O 1
ATOM 850 N N . HIS A 1 108 ? 30.487 3.971 17.485 1.00 10.79 127 HIS A N 1
ATOM 851 C CA . HIS A 1 108 ? 31.927 4.072 17.765 1.00 10.86 127 HIS A CA 1
ATOM 852 C C . HIS A 1 108 ? 32.350 5.471 18.200 1.00 11.11 127 HIS A C 1
ATOM 853 O O . HIS A 1 108 ? 33.457 5.657 18.709 1.00 11.27 127 HIS A O 1
ATOM 860 N N . LEU A 1 109 ? 31.445 6.436 18.027 1.00 10.79 128 LEU A N 1
ATOM 861 C CA . LEU A 1 109 ? 31.693 7.809 18.482 1.00 10.75 128 LEU A CA 1
ATOM 862 C C . LEU A 1 109 ? 30.769 8.232 19.630 1.00 10.12 128 LEU A C 1
ATOM 863 O O . LEU A 1 109 ? 30.600 9.434 19.885 1.00 10.42 128 LEU A O 1
ATOM 868 N N . ALA A 1 110 ? 30.225 7.244 20.350 1.00 9.98 129 ALA A N 1
ATOM 869 C CA . ALA A 1 110 ? 29.270 7.491 21.439 1.00 8.92 129 ALA A CA 1
ATOM 870 C C . ALA A 1 110 ? 29.777 8.453 22.513 1.00 9.00 129 ALA A C 1
ATOM 871 O O . ALA A 1 110 ? 28.995 9.212 23.104 1.00 8.79 129 ALA A O 1
ATOM 873 N N . ALA A 1 111 ? 31.088 8.441 22.762 1.00 8.04 130 ALA A N 1
ATOM 874 C CA . ALA A 1 111 ? 31.669 9.322 23.757 1.00 7.77 130 ALA A CA 1
ATOM 875 C C . ALA A 1 111 ? 31.387 10.794 23.484 1.00 7.23 130 ALA A C 1
ATOM 876 O O . ALA A 1 111 ? 31.376 11.583 24.420 1.00 8.30 130 ALA A O 1
ATOM 878 N N . ALA A 1 112 ? 31.178 11.150 22.210 1.00 7.47 131 ALA A N 1
ATOM 879 C CA . ALA A 1 112 ? 30.974 12.551 21.798 1.00 7.24 131 ALA A CA 1
ATOM 880 C C . ALA A 1 112 ? 29.545 13.036 22.002 1.00 7.39 131 ALA A C 1
ATOM 881 O O . ALA A 1 112 ? 29.300 14.237 21.968 1.00 7.04 131 ALA A O 1
ATOM 883 N N . VAL A 1 113 ? 28.617 12.106 22.214 1.00 7.22 132 VAL A N 1
ATOM 884 C CA . VAL A 1 113 ? 27.198 12.453 22.232 1.00 6.81 132 VAL A CA 1
ATOM 885 C C . VAL A 1 113 ? 26.835 13.532 23.273 1.00 6.93 132 VAL A C 1
ATOM 886 O O . VAL A 1 113 ? 26.160 14.492 22.918 1.00 6.16 132 VAL A O 1
ATOM 890 N N . PRO A 1 114 ? 27.251 13.375 24.547 1.00 6.73 133 PRO A N 1
ATOM 891 C CA . PRO A 1 114 ? 26.862 14.412 25.516 1.00 7.04 133 PRO A CA 1
ATOM 892 C C . PRO A 1 114 ? 27.360 15.815 25.171 1.00 6.93 133 PRO A C 1
ATOM 893 O O . PRO A 1 114 ? 26.602 16.777 25.289 1.00 7.61 133 PRO A O 1
ATOM 897 N N . GLU A 1 115 ? 28.606 15.942 24.724 1.00 7.21 134 GLU A N 1
ATOM 898 C CA . GLU A 1 115 ? 29.124 17.272 24.364 1.00 7.09 134 GLU A CA 1
ATOM 899 C C . GLU A 1 115 ? 28.358 17.859 23.177 1.00 7.19 134 GLU A C 1
ATOM 900 O O . GLU A 1 115 ? 27.932 19.011 23.211 1.00 7.34 134 GLU A O 1
ATOM 906 N N . VAL A 1 116 ? 28.179 17.064 22.128 1.00 6.60 135 VAL A N 1
ATOM 907 C CA . VAL A 1 116 ? 27.463 17.518 20.932 1.00 6.57 135 VAL A CA 1
ATOM 908 C C . VAL A 1 116 ? 26.024 17.921 21.309 1.00 6.20 135 VAL A C 1
ATOM 909 O O . VAL A 1 116 ? 25.501 18.952 20.847 1.00 6.04 135 VAL A O 1
ATOM 913 N N . ALA A 1 117 ? 25.402 17.145 22.199 1.00 5.66 136 ALA A N 1
ATOM 914 C CA . ALA A 1 117 ? 24.010 17.380 22.562 1.00 5.80 136 ALA A CA 1
ATOM 915 C C . ALA A 1 117 ? 23.817 18.702 23.328 1.00 5.97 136 ALA A C 1
ATOM 916 O O . ALA A 1 117 ? 22.740 19.305 23.280 1.00 6.27 136 ALA A O 1
ATOM 918 N N . VAL A 1 118 ? 24.849 19.163 24.023 1.00 6.07 137 VAL A N 1
ATOM 919 C CA . VAL A 1 118 ? 24.738 20.452 24.707 1.00 6.16 137 VAL A CA 1
ATOM 920 C C . VAL A 1 118 ? 24.409 21.540 23.673 1.00 6.07 137 VAL A C 1
ATOM 921 O O . VAL A 1 118 ? 23.548 22.382 23.920 1.00 6.39 137 VAL A O 1
ATOM 925 N N . TYR A 1 119 ? 25.063 21.504 22.505 1.00 5.16 138 TYR A N 1
ATOM 926 C CA . TYR A 1 119 ? 24.774 22.532 21.499 1.00 4.83 138 TYR A CA 1
ATOM 927 C C . TYR A 1 119 ? 23.350 22.438 20.972 1.00 4.85 138 TYR A C 1
ATOM 928 O O . TYR A 1 119 ? 22.687 23.460 20.796 1.00 5.09 138 TYR A O 1
ATOM 937 N N . LEU A 1 120 ? 22.850 21.221 20.791 1.00 5.00 139 LEU A N 1
ATOM 938 C CA . LEU A 1 120 ? 21.445 21.063 20.424 1.00 4.77 139 LEU A CA 1
ATOM 939 C C . LEU A 1 120 ? 20.524 21.687 21.489 1.00 4.65 139 LEU A C 1
ATOM 940 O O . LEU A 1 120 ? 19.578 22.397 21.148 1.00 4.41 139 LEU A O 1
ATOM 945 N N . LYS A 1 121 ? 20.818 21.430 22.759 1.00 5.14 140 LYS A N 1
ATOM 946 C CA . LYS A 1 121 ? 20.005 21.971 23.851 1.00 5.55 140 LYS A CA 1
ATOM 947 C C . LYS A 1 121 ? 20.043 23.503 23.924 1.00 5.58 140 LYS A C 1
ATOM 948 O O . LYS A 1 121 ? 19.140 24.113 24.520 1.00 6.74 140 LYS A O 1
ATOM 954 N N . GLU A 1 122 ? 21.075 24.100 23.324 1.00 5.24 141 GLU A N 1
ATOM 955 C CA . GLU A 1 122 ? 21.222 25.565 23.276 1.00 6.01 141 GLU A CA 1
ATOM 956 C C . GLU A 1 122 ? 20.722 26.207 21.978 1.00 5.06 141 GLU A C 1
ATOM 957 O O . GLU A 1 122 ? 20.835 27.423 21.816 1.00 5.24 141 GLU A O 1
ATOM 963 N N . SER A 1 123 ? 20.132 25.403 21.087 1.00 4.38 142 SER A N 1
ATOM 964 C CA A SER A 1 123 ? 19.838 25.895 19.739 0.50 4.47 142 SER A CA 1
ATOM 965 C CA B SER A 1 123 ? 19.800 25.772 19.700 0.50 4.49 142 SER A CA 1
ATOM 966 C C . SER A 1 123 ? 18.374 26.248 19.469 1.00 4.74 142 SER A C 1
ATOM 967 O O . SER A 1 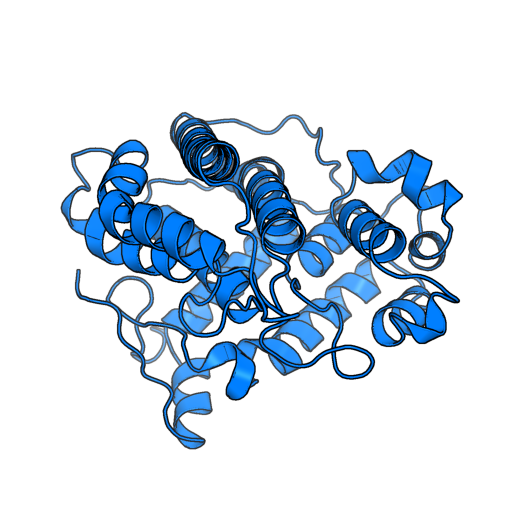123 ? 18.031 26.612 18.341 1.00 4.91 142 SER A O 1
ATOM 972 N N . VAL A 1 124 ? 17.525 26.207 20.498 1.00 4.82 143 VAL A N 1
ATOM 973 C CA . VAL A 1 124 ? 16.075 26.268 20.240 1.00 5.82 143 VAL A CA 1
ATOM 974 C C . VAL A 1 124 ? 15.326 27.331 21.037 1.00 5.91 143 VAL A C 1
ATOM 975 O O . VAL A 1 124 ? 14.089 27.394 20.995 1.00 7.40 143 VAL A O 1
ATOM 979 N N . GLY A 1 125 ? 16.076 28.137 21.785 1.00 5.73 144 GLY A N 1
ATOM 980 C CA . GLY A 1 125 ? 15.480 29.202 22.601 1.00 5.96 144 GLY A CA 1
ATOM 981 C C . GLY A 1 125 ? 15.686 28.995 24.092 1.00 6.24 144 GLY A C 1
ATOM 982 O O . GLY A 1 125 ? 16.284 28.005 24.529 1.00 5.44 144 GLY A O 1
ATOM 983 N N . ASN A 1 126 ? 15.172 29.934 24.881 1.00 6.22 145 ASN A N 1
ATOM 984 C CA . ASN A 1 126 ? 15.379 29.903 26.319 1.00 6.44 145 ASN A CA 1
ATOM 985 C C . ASN A 1 126 ? 14.067 29.610 27.041 1.00 6.57 145 ASN A C 1
ATOM 986 O O . ASN A 1 126 ? 13.063 30.309 26.830 1.00 6.90 145 ASN A O 1
ATOM 991 N N . SER A 1 127 ? 14.085 28.577 27.880 1.00 6.76 146 SER A N 1
ATOM 992 C CA . SER A 1 127 ? 12.872 28.155 28.599 1.00 8.30 146 SER A CA 1
ATOM 993 C C . SER A 1 127 ? 12.340 29.208 29.573 1.00 8.52 146 SER A C 1
ATOM 994 O O . SER A 1 127 ? 11.142 29.486 29.586 1.00 9.42 146 SER A O 1
ATOM 997 N N . THR A 1 128 ? 13.227 29.795 30.373 1.00 8.16 147 THR A N 1
ATOM 998 C CA . THR A 1 128 ? 12.810 30.787 31.382 1.00 9.10 147 THR A CA 1
ATOM 999 C C . THR A 1 128 ? 12.179 32.012 30.745 1.00 9.08 147 THR A C 1
ATOM 1000 O O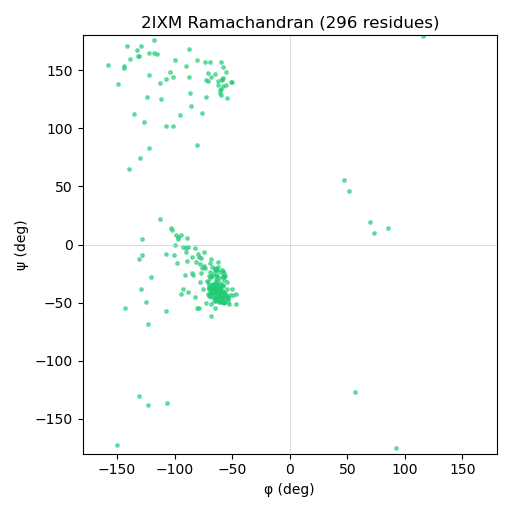 . THR A 1 128 ? 11.116 32.467 31.179 1.00 9.75 147 THR A O 1
ATOM 1004 N N . ARG A 1 129 ? 12.824 32.533 29.710 1.00 8.25 148 ARG A N 1
ATOM 1005 C CA . ARG A 1 129 ? 12.381 33.772 29.068 1.00 8.08 148 ARG A CA 1
ATOM 1006 C C . ARG A 1 129 ? 11.376 33.566 27.945 1.00 7.59 148 ARG A C 1
ATOM 1007 O O . ARG A 1 129 ? 10.736 34.512 27.510 1.00 8.89 148 ARG A O 1
ATOM 1015 N N . ILE A 1 130 ? 11.240 32.322 27.476 1.00 7.47 149 ILE A N 1
ATOM 1016 C CA . ILE A 1 130 ? 10.482 32.002 26.267 1.00 7.96 149 ILE A CA 1
ATOM 1017 C C . ILE A 1 130 ? 10.852 32.938 25.123 1.00 6.95 149 ILE A C 1
ATOM 1018 O O . ILE A 1 130 ? 10.013 33.629 24.520 1.00 7.19 149 ILE A O 1
ATOM 1023 N N . ASP A 1 131 ? 12.150 32.956 24.844 1.00 6.42 150 ASP A N 1
ATOM 1024 C CA . ASP A 1 131 ? 12.689 33.796 23.803 1.00 6.43 150 ASP A CA 1
ATOM 1025 C C . ASP A 1 131 ? 13.642 33.035 22.883 1.00 6.29 150 ASP A C 1
ATOM 1026 O O . ASP A 1 131 ? 14.021 31.896 23.167 1.00 6.31 150 ASP A O 1
ATOM 1031 N N . TYR A 1 132 ? 13.975 33.654 21.759 1.00 6.15 151 TYR A N 1
ATOM 1032 C CA . TYR A 1 132 ? 14.852 33.046 20.763 1.00 6.34 151 TYR A CA 1
ATOM 1033 C C . TYR A 1 132 ? 15.617 34.154 20.059 1.00 6.15 151 TYR A C 1
ATOM 1034 O O . TYR A 1 132 ? 15.052 35.193 19.709 1.00 6.33 151 TYR A O 1
ATOM 1043 N N . GLY A 1 133 ? 16.900 33.931 19.818 1.00 6.29 152 GLY A N 1
ATOM 1044 C CA . GLY A 1 133 ? 17.698 34.890 19.091 1.00 6.34 152 GLY A CA 1
ATOM 1045 C C . GLY A 1 133 ? 18.827 34.265 18.298 1.00 6.04 152 GLY A C 1
ATOM 1046 O O . GLY A 1 133 ? 18.932 33.028 18.165 1.00 5.92 152 GLY A O 1
ATOM 1047 N N . THR A 1 134 ? 19.671 35.128 17.743 1.00 6.03 153 THR A N 1
ATOM 1048 C CA . THR A 1 134 ? 20.729 34.680 16.841 1.00 5.97 153 THR A CA 1
ATOM 1049 C C . THR A 1 134 ? 21.827 33.881 17.573 1.00 5.69 153 THR A C 1
ATOM 1050 O O . THR A 1 134 ? 22.613 33.176 16.937 1.00 5.78 153 THR A O 1
ATOM 1054 N N . GLY A 1 135 ? 21.855 33.976 18.902 1.00 5.79 154 GLY A N 1
ATOM 1055 C CA . GLY A 1 135 ? 22.727 33.132 19.702 1.00 5.36 154 GLY A CA 1
ATOM 1056 C C . GLY A 1 135 ? 22.293 31.679 19.721 1.00 5.80 154 GLY A C 1
ATOM 1057 O O . GLY A 1 135 ? 23.131 30.776 19.742 1.00 6.37 154 GLY A O 1
ATOM 1058 N N . HIS A 1 136 ? 20.984 31.457 19.699 1.00 5.27 155 HIS A N 1
ATOM 1059 C CA . HIS A 1 136 ? 20.467 30.094 19.578 1.00 4.85 155 HIS A CA 1
ATOM 1060 C C . HIS A 1 136 ? 20.718 29.558 18.183 1.00 4.55 155 HIS A C 1
ATOM 1061 O O . HIS A 1 136 ? 21.111 28.408 18.029 1.00 5.21 155 HIS A O 1
ATOM 1068 N N . GLU A 1 137 ? 20.488 30.391 17.160 1.00 4.14 156 GLU A N 1
ATOM 1069 C CA . GLU A 1 137 ? 20.822 29.980 15.802 1.00 3.83 156 GLU A CA 1
ATOM 1070 C C . GLU A 1 137 ? 22.312 29.582 15.695 1.00 3.84 156 GLU A C 1
ATOM 1071 O O . GLU A 1 137 ? 22.653 28.581 15.037 1.00 4.01 156 GLU A O 1
ATOM 1077 N N . ALA A 1 138 ? 23.184 30.363 16.338 1.00 4.59 157 ALA A N 1
ATOM 1078 C CA . ALA A 1 138 ? 24.631 30.082 16.324 1.00 3.78 157 ALA A CA 1
ATOM 1079 C C . ALA A 1 138 ? 24.938 28.735 16.973 1.00 3.83 157 ALA A C 1
ATOM 1080 O O . ALA A 1 138 ? 25.799 28.006 16.494 1.00 4.66 157 ALA A O 1
ATOM 1082 N N . ALA A 1 139 ? 24.222 28.408 18.042 1.00 3.95 158 ALA A N 1
ATOM 1083 C CA . ALA A 1 139 ? 24.414 27.114 18.694 1.00 3.51 158 ALA A CA 1
ATOM 1084 C C . ALA A 1 139 ? 24.022 25.978 17.757 1.00 4.25 158 ALA A C 1
ATOM 1085 O O . ALA A 1 139 ? 24.609 24.907 17.820 1.00 4.15 158 ALA A O 1
ATOM 1087 N N . PHE A 1 140 ? 23.022 26.194 16.896 1.00 4.19 159 PHE A N 1
ATOM 1088 C CA . PHE A 1 140 ? 22.674 25.140 15.948 1.00 3.97 159 PHE A CA 1
ATOM 1089 C C . PHE A 1 140 ? 23.780 24.949 14.918 1.00 4.61 159 PHE A C 1
ATOM 1090 O O . PHE A 1 140 ? 24.137 23.805 14.570 1.00 3.56 159 PHE A O 1
ATOM 1098 N N . ALA A 1 141 ? 24.320 26.069 14.427 1.00 3.95 160 ALA A N 1
ATOM 1099 C CA . ALA A 1 141 ? 25.466 25.981 13.529 1.00 4.26 160 ALA A CA 1
ATOM 1100 C C . ALA A 1 141 ? 26.644 25.300 14.241 1.00 4.39 160 ALA A C 1
ATOM 1101 O O . ALA A 1 141 ? 27.370 24.498 13.634 1.00 5.18 160 ALA A O 1
ATOM 1103 N N . ALA A 1 142 ? 26.821 25.597 15.526 1.00 4.95 161 ALA A N 1
ATOM 1104 C CA . ALA A 1 142 ? 27.902 24.972 16.310 1.00 4.96 161 ALA A CA 1
ATOM 1105 C C . ALA A 1 142 ? 27.699 23.453 16.459 1.00 5.31 161 ALA A C 1
ATOM 1106 O O . ALA A 1 142 ? 28.665 22.685 16.379 1.00 5.07 161 ALA A O 1
ATOM 1108 N N . PHE A 1 143 ? 26.453 23.044 16.703 1.00 4.87 162 PHE A N 1
ATOM 1109 C CA . PHE A 1 143 ? 26.050 21.628 16.726 1.00 4.48 162 PHE A CA 1
ATOM 1110 C C . PHE A 1 143 ? 26.463 20.917 15.426 1.00 5.03 162 PHE A C 1
ATOM 1111 O O . PHE A 1 143 ? 27.088 19.845 15.453 1.00 5.21 162 PHE A O 1
ATOM 1119 N N . LEU A 1 144 ? 26.127 21.532 14.294 1.00 4.73 163 LEU A N 1
ATOM 1120 C CA . LEU A 1 144 ? 26.508 20.991 12.985 1.00 4.99 163 LEU A CA 1
ATOM 1121 C C . LEU A 1 144 ? 28.026 20.990 12.784 1.00 5.28 163 LEU A C 1
ATOM 1122 O O . LEU A 1 144 ? 28.594 20.025 12.249 1.00 6.52 163 LEU A O 1
ATOM 1127 N N . CYS A 1 145 ? 28.681 22.060 13.230 1.00 5.64 164 CYS A N 1
ATOM 1128 C CA . CYS A 1 145 ? 30.129 22.151 13.144 1.00 6.08 164 CYS A CA 1
ATOM 1129 C C . CYS A 1 145 ? 30.783 20.998 13.910 1.00 6.50 164 CYS A C 1
ATOM 1130 O O . CYS A 1 145 ? 31.729 20.368 13.406 1.00 6.62 164 CYS A O 1
ATOM 1133 N N . CYS A 1 146 ? 30.273 20.698 15.105 1.00 6.18 165 CYS A N 1
ATOM 1134 C CA . CYS A 1 146 ? 30.830 19.586 15.906 1.00 6.16 165 CYS A CA 1
ATOM 1135 C C . CYS A 1 146 ? 30.693 18.255 15.172 1.00 6.00 165 CYS A C 1
ATOM 1136 O O . CYS A 1 146 ? 31.613 17.415 15.206 1.00 6.05 165 CYS A O 1
ATOM 1139 N N . LEU A 1 147 ? 29.548 18.057 14.517 1.00 5.66 166 LEU A N 1
ATOM 1140 C CA . LEU A 1 147 ? 29.326 16.802 13.777 1.00 5.95 166 LEU A CA 1
ATOM 1141 C C . LEU A 1 147 ? 30.296 16.653 12.604 1.00 6.33 166 LEU A C 1
ATOM 1142 O O . LEU A 1 147 ? 30.706 15.535 12.277 1.00 7.12 166 LEU A O 1
ATOM 1147 N N . CYS A 1 148 ? 30.674 17.777 11.983 1.00 7.00 167 CYS A N 1
ATOM 1148 C CA . CYS A 1 148 ? 31.695 17.738 10.940 1.00 8.24 167 CYS A CA 1
ATOM 1149 C C . CYS A 1 148 ? 33.061 17.421 11.548 1.00 8.85 167 CYS A C 1
ATOM 1150 O O . CYS A 1 148 ? 33.814 16.590 11.020 1.00 9.19 167 CYS A O 1
ATOM 1153 N N . LYS A 1 149 ? 33.372 18.071 12.663 1.00 8.57 168 LYS A N 1
ATOM 1154 C CA . LYS A 1 149 ? 34.677 17.902 13.302 1.00 9.81 168 LYS A CA 1
ATOM 1155 C C . LYS A 1 149 ? 34.971 16.457 13.707 1.00 10.03 168 LYS A C 1
ATOM 1156 O O . LYS A 1 149 ? 36.110 15.995 13.545 1.00 10.94 168 LYS A O 1
ATOM 1162 N N . ILE A 1 150 ? 33.969 15.759 14.240 1.00 9.10 169 ILE A N 1
ATOM 1163 C CA . ILE A 1 150 ? 34.127 14.339 14.609 1.00 9.04 169 ILE A CA 1
ATOM 1164 C C . ILE A 1 150 ? 33.945 13.379 13.410 1.00 9.69 169 ILE A C 1
ATOM 1165 O O . ILE A 1 150 ? 34.105 12.169 13.548 1.00 11.04 169 ILE A O 1
ATOM 1170 N N . GLY A 1 151 ? 33.618 13.923 12.242 1.00 9.74 170 GLY A N 1
ATOM 1171 C CA . GLY A 1 151 ? 33.586 13.149 10.999 1.00 10.16 170 GLY A CA 1
ATOM 1172 C C . GLY A 1 151 ? 32.282 12.418 10.743 1.00 10.49 170 GLY A C 1
ATOM 1173 O O . GLY A 1 151 ? 32.200 11.536 9.872 1.00 10.91 170 GLY A O 1
ATOM 1174 N N . VAL A 1 152 ? 31.243 12.777 11.495 1.00 8.82 171 VAL A N 1
ATOM 1175 C CA . VAL A 1 152 ? 29.905 12.250 11.236 1.00 9.61 171 VAL A CA 1
ATOM 1176 C C . VAL A 1 152 ? 29.360 12.830 9.928 1.00 8.88 171 VAL A C 1
ATOM 1177 O O . VAL A 1 152 ? 28.791 12.107 9.110 1.00 10.71 171 VAL A O 1
ATOM 1181 N N . LEU A 1 153 ? 29.546 14.138 9.744 1.00 8.42 172 LEU A N 1
ATOM 1182 C CA . LEU A 1 153 ? 29.253 14.792 8.468 1.00 7.92 172 LEU A CA 1
ATOM 1183 C C . LEU A 1 153 ? 30.557 15.018 7.717 1.00 8.33 172 LEU A C 1
ATOM 1184 O O . LEU A 1 153 ? 31.598 15.281 8.331 1.00 8.68 172 LEU A O 1
ATOM 1189 N N . ARG A 1 154 ? 30.492 14.879 6.394 1.00 9.12 173 ARG A N 1
ATOM 1190 C CA . ARG A 1 154 ? 31.675 14.934 5.543 1.00 9.30 173 ARG A CA 1
ATOM 1191 C C . ARG A 1 154 ? 31.586 16.099 4.561 1.00 10.05 173 ARG A C 1
ATOM 1192 O O . ARG A 1 154 ? 30.560 16.791 4.483 1.00 9.82 173 ARG A O 1
ATOM 1200 N N . VAL A 1 155 ? 32.646 16.312 3.783 1.00 10.15 174 VAL A N 1
ATOM 1201 C CA . VAL A 1 155 ? 32.636 17.435 2.842 1.00 11.46 174 VAL A CA 1
ATOM 1202 C C . VAL A 1 155 ? 31.492 17.338 1.825 1.00 11.58 174 VAL A C 1
ATOM 1203 O O . VAL A 1 155 ? 30.905 18.359 1.463 1.00 12.35 174 VAL A O 1
ATOM 1207 N N . ASP A 1 156 ? 31.148 16.121 1.409 1.00 12.07 175 ASP A N 1
ATOM 1208 C CA . ASP A 1 156 ? 30.073 15.944 0.430 1.00 12.95 175 ASP A CA 1
ATOM 1209 C C . ASP A 1 156 ? 28.669 16.151 1.007 1.00 12.85 175 ASP A C 1
ATOM 1210 O O . ASP A 1 156 ? 27.683 16.176 0.263 1.00 13.68 175 ASP A O 1
ATOM 1215 N N . ASP A 1 157 ? 28.599 16.325 2.330 1.00 11.53 176 ASP A N 1
ATOM 1216 C CA . ASP A 1 157 ? 27.350 16.658 3.023 1.00 10.92 176 ASP A CA 1
ATOM 1217 C C . ASP A 1 157 ? 27.109 18.163 3.145 1.00 10.05 176 ASP A C 1
ATOM 1218 O O . ASP A 1 157 ? 26.044 18.581 3.641 1.00 10.03 176 ASP A O 1
ATOM 1223 N N . GLN A 1 158 ? 28.090 18.971 2.745 1.00 9.77 177 GLN A N 1
ATOM 1224 C CA . GLN A 1 158 ? 28.056 20.394 3.060 1.00 9.74 177 GLN A CA 1
ATOM 1225 C C . GLN A 1 158 ? 26.898 21.165 2.440 1.00 9.73 177 GLN A C 1
ATOM 1226 O O . GLN A 1 158 ? 26.305 22.010 3.102 1.00 9.05 177 GLN A O 1
ATOM 1232 N N . ILE A 1 159 ? 26.555 20.874 1.191 1.00 9.50 178 ILE A N 1
ATOM 1233 C CA . ILE A 1 159 ? 25.377 21.514 0.606 1.00 9.49 178 ILE A CA 1
ATOM 1234 C C . ILE A 1 159 ? 24.089 21.078 1.344 1.00 8.91 178 ILE A C 1
ATOM 1235 O O . ILE A 1 159 ? 23.255 21.921 1.706 1.00 9.09 178 ILE A O 1
ATOM 1240 N N . ALA A 1 160 ? 23.944 19.770 1.581 1.00 7.95 179 ALA A N 1
ATOM 1241 C CA . ALA A 1 160 ? 22.800 19.255 2.350 1.00 6.67 179 ALA A CA 1
ATOM 1242 C C . ALA A 1 160 ? 22.684 19.852 3.765 1.00 6.37 179 ALA A C 1
ATOM 1243 O O . ALA A 1 160 ? 21.568 20.056 4.272 1.00 6.42 179 ALA A O 1
ATOM 1245 N N . ILE A 1 161 ? 23.816 20.117 4.419 1.00 5.71 180 ILE A N 1
ATOM 1246 C CA . ILE A 1 161 ? 23.770 20.770 5.743 1.00 6.75 180 ILE A CA 1
ATOM 1247 C C . ILE A 1 161 ? 22.925 22.053 5.702 1.00 6.47 180 ILE A C 1
ATOM 1248 O O . ILE A 1 161 ? 22.116 22.302 6.607 1.00 7.14 180 ILE A O 1
ATOM 1253 N N . VAL A 1 162 ? 23.109 22.858 4.651 1.00 6.62 181 VAL A N 1
ATOM 1254 C CA . VAL A 1 162 ? 22.358 24.096 4.488 1.00 6.30 181 VAL A CA 1
ATOM 1255 C C . VAL A 1 162 ? 20.957 23.874 3.917 1.00 6.57 181 VAL A C 1
ATOM 1256 O O . VAL A 1 162 ? 19.954 24.291 4.508 1.00 6.49 181 VAL A O 1
ATOM 1260 N N . PHE A 1 163 ? 20.904 23.196 2.773 1.00 6.89 182 PHE A N 1
ATOM 1261 C CA . PHE A 1 163 ? 19.670 23.102 1.993 1.00 7.10 182 PHE A CA 1
ATOM 1262 C C . PHE A 1 163 ? 18.647 22.117 2.529 1.00 6.93 182 PHE A C 1
ATOM 1263 O O . PHE A 1 163 ? 17.451 22.233 2.216 1.00 7.17 182 PHE A O 1
ATOM 1271 N N . LYS A 1 164 ? 19.111 21.121 3.272 1.00 6.47 183 LYS A N 1
ATOM 1272 C CA . LYS A 1 164 ? 18.213 20.118 3.829 1.00 7.78 183 LYS A CA 1
ATOM 1273 C C . LYS A 1 164 ? 18.064 20.308 5.333 1.00 6.72 183 LYS A C 1
ATOM 1274 O O . LYS A 1 164 ? 16.946 20.480 5.835 1.00 7.63 183 LYS A O 1
ATOM 1280 N N . VAL A 1 165 ? 19.182 20.286 6.059 1.00 6.64 184 VAL A N 1
ATOM 1281 C CA . VAL A 1 165 ? 19.093 20.274 7.532 1.00 6.33 184 VAL A CA 1
ATOM 1282 C C . VAL A 1 165 ? 18.797 21.666 8.081 1.00 5.86 184 VAL A C 1
ATOM 1283 O O . VAL A 1 165 ? 17.816 21.841 8.798 1.00 5.67 184 VAL A O 1
ATOM 1287 N N . PHE A 1 166 ? 19.606 22.663 7.722 1.00 5.71 185 PHE A N 1
ATOM 1288 C CA . PHE A 1 166 ? 19.370 24.000 8.254 1.00 5.72 185 PHE A CA 1
ATOM 1289 C C . PHE A 1 166 ? 18.017 24.542 7.744 1.00 6.11 185 PHE A C 1
ATOM 1290 O O . PHE A 1 166 ? 17.269 25.190 8.493 1.00 5.87 185 PHE A O 1
ATOM 1298 N N . ASN A 1 167 ? 17.688 24.220 6.496 1.00 6.14 186 ASN A N 1
ATOM 1299 C CA . ASN A 1 167 ? 16.412 24.626 5.916 1.00 6.53 186 ASN A CA 1
ATOM 1300 C C . ASN A 1 167 ? 15.233 24.099 6.750 1.00 6.08 186 ASN A C 1
ATOM 1301 O O . ASN A 1 167 ? 14.306 24.845 7.078 1.00 7.14 186 ASN A O 1
ATOM 1306 N N . ARG A 1 168 ? 15.314 22.823 7.138 1.00 5.63 187 ARG A N 1
ATOM 1307 C CA . ARG A 1 168 ? 14.267 22.226 7.962 1.00 5.50 187 ARG A CA 1
ATOM 1308 C C . ARG A 1 168 ? 14.258 22.821 9.380 1.00 5.28 187 ARG A C 1
ATOM 1309 O O . ARG A 1 168 ? 13.192 23.078 9.945 1.00 5.90 187 ARG A O 1
ATOM 1317 N N . TYR A 1 169 ? 15.443 23.045 9.946 1.00 5.30 188 TYR A N 1
ATOM 1318 C CA . TYR A 1 169 ? 15.554 23.693 11.250 1.00 4.80 188 TYR A CA 1
ATOM 1319 C C . TYR A 1 169 ? 14.821 25.033 11.271 1.00 5.35 188 TYR A C 1
ATOM 1320 O O . TYR A 1 169 ? 14.083 25.323 12.211 1.00 5.06 188 TYR A O 1
ATOM 1329 N N . LEU A 1 170 ? 14.987 25.834 10.222 1.00 5.74 189 LEU A N 1
ATOM 1330 C CA . LEU A 1 170 ? 14.302 27.116 10.177 1.00 6.45 189 LEU A CA 1
ATOM 1331 C C . LEU A 1 170 ? 12.780 26.968 10.143 1.00 6.62 189 LEU A C 1
ATOM 1332 O O . LEU A 1 170 ? 12.070 27.739 10.768 1.00 6.90 189 LEU A O 1
ATOM 1337 N N . GLU A 1 171 ? 12.283 25.952 9.442 1.00 6.93 190 GLU A N 1
ATOM 1338 C CA . GLU A 1 171 ? 10.846 25.675 9.457 1.00 7.27 190 GLU A CA 1
ATOM 1339 C C . GLU A 1 171 ? 10.372 25.368 10.885 1.00 6.58 190 GLU A C 1
ATOM 1340 O O . GLU A 1 171 ? 9.341 25.881 11.348 1.00 7.31 190 GLU A O 1
ATOM 1346 N N . VAL A 1 172 ? 11.141 24.543 11.599 1.00 6.02 191 VAL A N 1
ATOM 1347 C CA . VAL A 1 172 ? 10.753 24.177 12.951 1.00 6.19 191 VAL A CA 1
ATOM 1348 C C . VAL A 1 172 ? 10.842 25.390 13.893 1.00 6.26 191 VAL A C 1
ATOM 1349 O O . VAL A 1 172 ? 9.942 25.612 14.714 1.00 5.82 191 VAL A O 1
ATOM 1353 N N . MET A 1 173 ? 11.893 26.200 13.746 1.00 5.76 192 MET A N 1
ATOM 1354 C CA . MET A 1 173 ? 12.015 27.423 14.551 1.00 6.15 192 MET A CA 1
ATOM 1355 C C . MET A 1 173 ? 10.869 28.414 14.322 1.00 6.07 192 MET A C 1
ATOM 1356 O O . MET A 1 173 ? 10.342 28.976 15.289 1.00 5.63 192 MET A O 1
ATOM 1361 N N . ARG A 1 174 ? 10.469 28.614 13.063 1.00 6.66 193 ARG A N 1
ATOM 1362 C CA . ARG A 1 174 ? 9.334 29.489 12.755 1.00 7.42 193 ARG A CA 1
ATOM 1363 C C . ARG A 1 174 ? 8.071 28.953 13.427 1.00 6.50 193 ARG A C 1
ATOM 1364 O O . ARG A 1 174 ? 7.264 29.720 13.988 1.00 6.70 193 ARG A O 1
ATOM 1372 N N . LYS A 1 175 ? 7.905 27.634 13.387 1.00 6.46 194 LYS A N 1
ATOM 1373 C CA . LYS A 1 175 ? 6.751 27.016 14.029 1.00 6.75 194 LYS A CA 1
ATOM 1374 C C . LYS A 1 175 ? 6.784 27.208 15.555 1.00 6.56 194 LYS A C 1
ATOM 1375 O O . LYS A 1 175 ? 5.747 27.469 16.146 1.00 7.01 194 LYS A O 1
ATOM 1381 N N . LEU A 1 176 ? 7.954 27.060 16.195 1.00 6.65 195 LEU A N 1
ATOM 1382 C CA . LEU A 1 176 ? 8.094 27.375 17.631 1.00 6.80 195 LEU A CA 1
ATOM 1383 C C . LEU A 1 176 ? 7.754 28.826 17.924 1.00 6.96 195 LEU A C 1
ATOM 1384 O O . LEU A 1 176 ? 7.031 29.130 18.882 1.00 7.30 195 LEU A O 1
ATOM 1389 N N . GLN A 1 177 ? 8.314 29.716 17.107 1.00 6.96 196 GLN A N 1
ATOM 1390 C CA . GLN A 1 177 ? 8.142 31.142 17.311 1.00 7.02 196 GLN A CA 1
ATOM 1391 C C . GLN A 1 177 ? 6.671 31.546 17.227 1.00 7.34 196 GL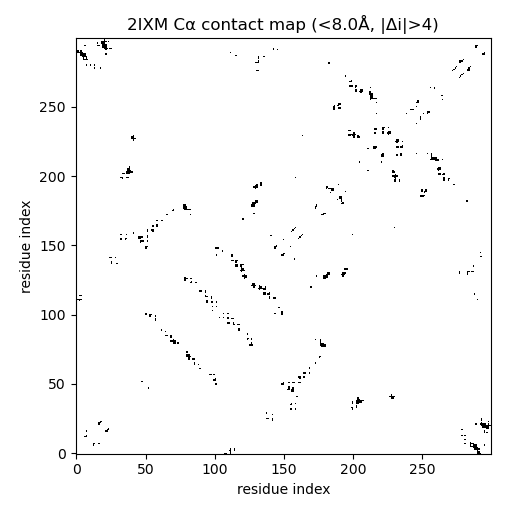N A C 1
ATOM 1392 O O . GLN A 1 177 ? 6.189 32.289 18.088 1.00 8.32 196 GLN A O 1
ATOM 1398 N N . LYS A 1 178 ? 5.961 31.033 16.218 1.00 6.96 197 LYS A N 1
ATOM 1399 C CA . LYS A 1 178 ? 4.515 31.330 16.062 1.00 7.81 197 LYS A CA 1
ATOM 1400 C C . LYS A 1 178 ? 3.672 30.604 17.106 1.00 7.51 197 LYS A C 1
ATOM 1401 O O . LYS A 1 178 ? 2.862 31.224 17.812 1.00 8.69 197 LYS A O 1
ATOM 1407 N N . THR A 1 179 ? 3.886 29.297 17.233 1.00 7.21 198 THR A N 1
ATOM 1408 C CA . THR A 1 179 ? 3.036 28.488 18.108 1.00 7.54 198 THR A CA 1
ATOM 1409 C C . THR A 1 179 ? 3.128 28.960 19.568 1.00 6.71 198 THR A C 1
ATOM 1410 O O . THR A 1 179 ? 2.120 29.054 20.261 1.00 7.18 198 THR A O 1
ATOM 1414 N N . TYR A 1 180 ? 4.340 29.235 20.048 1.00 6.17 199 TYR A N 1
ATOM 1415 C CA . TYR A 1 180 ? 4.517 29.616 21.450 1.00 6.67 199 TYR A CA 1
ATOM 1416 C C . TYR A 1 180 ? 4.716 31.109 21.655 1.00 6.49 199 TYR A C 1
ATOM 1417 O O . TYR A 1 180 ? 5.074 31.544 22.754 1.00 7.09 199 TYR A O 1
ATOM 1426 N N . ARG A 1 181 ? 4.450 31.894 20.611 1.00 7.27 200 ARG A N 1
ATOM 1427 C CA . ARG A 1 181 ? 4.485 33.357 20.740 1.00 7.65 200 ARG A CA 1
ATOM 1428 C C . ARG A 1 181 ? 5.798 33.802 21.372 1.00 8.12 200 ARG A C 1
ATOM 1429 O O . ARG A 1 181 ? 5.834 34.622 22.294 1.00 8.44 200 ARG A O 1
ATOM 1437 N N . MET A 1 182 ? 6.890 33.239 20.871 1.00 7.51 201 MET A N 1
ATOM 1438 C CA . MET A 1 182 ? 8.209 33.502 21.461 1.00 7.64 201 MET A CA 1
ATOM 1439 C C . MET A 1 182 ? 8.645 34.954 21.232 1.00 8.05 201 MET A C 1
ATOM 1440 O O . MET A 1 182 ? 8.390 35.534 20.195 1.00 8.17 201 MET A O 1
ATOM 1445 N N . GLU A 1 183 ? 9.331 35.513 22.221 1.00 8.02 202 GLU A N 1
ATOM 1446 C CA . GLU A 1 183 ? 9.862 36.872 22.106 1.00 9.03 202 GLU A CA 1
ATOM 1447 C C . GLU A 1 183 ? 11.241 36.845 21.468 1.00 9.03 202 GLU A C 1
ATOM 1448 O O . GLU A 1 183 ? 12.010 35.930 21.745 1.00 8.42 202 GLU A O 1
ATOM 1454 N N . PRO A 1 184 ? 11.581 37.850 20.638 1.00 8.84 203 PRO A N 1
ATOM 1455 C CA . PRO A 1 184 ? 12.980 37.973 20.194 1.00 9.02 203 PRO A CA 1
ATOM 1456 C C . PRO A 1 184 ? 13.873 38.124 21.416 1.00 10.18 203 PRO A C 1
ATOM 1457 O O . PRO A 1 184 ? 13.501 38.809 22.381 1.00 10.75 203 PRO A O 1
ATOM 1461 N N . ALA A 1 185 ? 15.042 37.494 21.373 1.00 10.19 204 ALA A N 1
ATOM 1462 C CA . ALA A 1 185 ? 15.925 37.453 22.539 1.00 11.65 204 ALA A CA 1
ATOM 1463 C C . ALA A 1 185 ? 16.813 38.674 22.652 1.00 13.19 204 ALA A C 1
ATOM 1464 O O . ALA A 1 185 ? 17.274 39.007 23.742 1.00 13.78 204 ALA A O 1
ATOM 1466 N N . GLY A 1 186 ? 17.064 39.323 21.526 1.00 14.12 205 GLY A N 1
ATOM 1467 C CA . GLY A 1 186 ? 18.059 40.391 21.502 1.00 15.56 205 GLY A CA 1
ATOM 1468 C C . GLY A 1 186 ? 17.473 41.686 21.011 1.00 16.43 205 GLY A C 1
ATOM 1469 O O . GLY A 1 186 ? 16.352 42.056 21.367 1.00 15.84 205 GLY A O 1
ATOM 1470 N N . SER A 1 187 ? 18.248 42.373 20.181 1.00 17.69 206 SER A N 1
ATOM 1471 C CA . SER A 1 187 ? 17.809 43.610 19.569 1.00 18.99 206 SER A CA 1
ATOM 1472 C C . SER A 1 187 ? 16.634 43.310 18.651 1.00 20.06 206 SER A C 1
ATOM 1473 O O . SER A 1 187 ? 16.546 42.225 18.061 1.00 20.84 206 SER A O 1
ATOM 1476 N N . GLN A 1 188 ? 15.718 44.263 18.562 1.00 21.09 207 GLN A N 1
ATOM 1477 C CA . GLN A 1 188 ? 14.461 44.055 17.877 1.00 22.12 207 GLN A CA 1
ATOM 1478 C C . GLN A 1 188 ? 14.117 45.288 17.064 1.00 21.98 207 GLN A C 1
ATOM 1479 O O . GLN A 1 188 ? 14.632 46.377 17.330 1.00 22.04 207 GLN A O 1
ATOM 1485 N N . GLY A 1 189 ? 13.247 45.108 16.074 1.00 21.91 208 GLY A N 1
ATOM 1486 C CA . GLY A 1 189 ? 12.757 46.212 15.249 1.00 21.52 208 GLY A CA 1
ATOM 1487 C C . GLY A 1 189 ? 13.900 46.954 14.588 1.00 21.40 208 GLY A C 1
ATOM 1488 O O . GLY A 1 189 ? 14.762 46.342 13.948 1.00 21.08 208 GLY A O 1
ATOM 1489 N N . VAL A 1 190 ? 13.929 48.272 14.775 1.00 21.49 209 VAL A N 1
ATOM 1490 C CA . VAL A 1 190 ? 14.937 49.119 14.122 1.00 21.40 209 VAL A CA 1
ATOM 1491 C C . VAL A 1 190 ? 16.362 48.707 14.471 1.00 20.78 209 VAL A C 1
ATOM 1492 O O . VAL A 1 190 ? 17.285 48.892 13.681 1.00 20.82 209 VAL A O 1
ATOM 1496 N N . TRP A 1 191 ? 16.517 48.108 15.648 1.00 20.19 210 TRP A N 1
ATOM 1497 C CA . TRP A 1 191 ? 17.825 47.742 16.174 1.00 19.70 210 TRP A CA 1
ATOM 1498 C C . TRP A 1 191 ? 18.450 46.466 15.594 1.00 19.38 210 TRP A C 1
ATOM 1499 O O . TRP A 1 191 ? 19.628 46.182 15.836 1.00 19.75 210 TRP A O 1
ATOM 1510 N N . GLY A 1 192 ? 17.677 45.692 14.842 1.00 18.67 211 GLY A N 1
ATOM 1511 C CA . GLY A 1 192 ? 18.191 44.424 14.304 1.00 17.45 211 GLY A CA 1
ATOM 1512 C C . GLY A 1 192 ? 17.935 44.195 12.825 1.00 16.72 211 GLY A C 1
ATOM 1513 O O . GLY A 1 192 ? 17.070 44.836 12.224 1.00 17.10 211 GLY A O 1
ATOM 1514 N N . LEU A 1 193 ? 18.683 43.261 12.240 1.00 15.58 212 LEU A N 1
ATOM 1515 C CA . LEU A 1 193 ? 18.453 42.828 10.857 1.00 14.66 212 LEU A CA 1
ATOM 1516 C C . LEU A 1 193 ? 17.122 42.073 10.739 1.00 13.65 212 LEU A C 1
ATOM 1517 O O . LEU A 1 193 ? 16.280 42.379 9.886 1.00 13.92 212 LEU A O 1
ATOM 1522 N N . ASP A 1 194 ? 16.953 41.083 11.613 1.00 12.55 213 ASP A N 1
ATOM 1523 C CA . ASP A 1 194 ? 15.760 40.252 11.692 1.00 11.89 213 ASP A CA 1
ATOM 1524 C C . ASP A 1 194 ? 15.551 39.975 13.176 1.00 11.66 213 ASP A C 1
ATOM 1525 O O . ASP A 1 194 ? 16.509 39.953 13.956 1.00 11.09 213 ASP A O 1
ATOM 1530 N N . ASP A 1 195 ? 14.301 39.764 13.580 1.00 11.50 214 ASP A N 1
ATOM 1531 C CA . ASP A 1 195 ? 13.993 39.534 14.978 1.00 11.48 214 ASP A CA 1
ATOM 1532 C C . ASP A 1 195 ? 14.613 38.262 15.556 1.00 10.14 214 ASP A C 1
ATOM 1533 O O . ASP A 1 195 ? 14.890 38.204 16.754 1.00 9.97 214 ASP A O 1
ATOM 1538 N N . PHE A 1 196 ? 14.847 37.267 14.695 1.00 8.80 215 PHE A N 1
ATOM 1539 C CA . PHE A 1 196 ? 15.215 35.911 15.158 1.00 8.42 215 PHE A CA 1
ATOM 1540 C C . PHE A 1 196 ? 16.462 35.309 14.495 1.00 7.63 215 PHE A C 1
ATOM 1541 O O . PHE A 1 196 ? 17.228 34.603 15.172 1.00 7.66 215 PHE A O 1
ATOM 1549 N N . GLN A 1 197 ? 16.635 35.540 13.187 1.00 8.07 216 GLN A N 1
ATOM 1550 C CA . GLN A 1 197 ? 17.639 34.807 12.404 1.00 7.19 216 GLN A CA 1
ATOM 1551 C C . GLN A 1 197 ? 18.727 35.698 11.802 1.00 6.86 216 GLN A C 1
ATOM 1552 O O . GLN A 1 197 ? 18.589 36.925 11.755 1.00 7.77 216 GLN A O 1
ATOM 1558 N N . PHE A 1 198 ? 19.813 35.073 11.355 1.00 5.91 217 PHE A N 1
ATOM 1559 C CA . PHE A 1 198 ? 20.883 35.789 10.633 1.00 5.69 217 PHE A CA 1
ATOM 1560 C C . PHE A 1 198 ? 21.492 34.939 9.517 1.00 5.87 217 PHE A C 1
ATOM 1561 O O . PHE A 1 198 ? 21.518 35.339 8.334 1.00 6.22 217 PHE A O 1
ATOM 1569 N N . LEU A 1 199 ? 21.958 33.749 9.880 1.00 4.72 218 LEU A N 1
ATOM 1570 C CA . LEU A 1 199 ? 22.641 32.876 8.925 1.00 4.94 218 LEU A CA 1
ATOM 1571 C C . LEU A 1 199 ? 21.914 32.657 7.591 1.00 5.18 218 LEU A C 1
ATOM 1572 O O . LEU A 1 199 ? 22.571 32.681 6.564 1.00 5.23 218 LEU A O 1
ATOM 1577 N N . PRO A 1 200 ? 20.578 32.435 7.593 1.00 5.84 219 PRO A N 1
ATOM 1578 C CA . PRO A 1 200 ? 19.942 32.231 6.288 1.00 5.92 219 PRO A CA 1
ATOM 1579 C C . PRO A 1 200 ? 20.028 33.437 5.337 1.00 6.01 219 PRO A C 1
ATOM 1580 O O . PRO A 1 200 ? 19.882 33.260 4.120 1.00 6.97 219 PRO A O 1
ATOM 1584 N N . PHE A 1 201 ? 20.278 34.635 5.861 1.00 5.84 220 PHE A N 1
ATOM 1585 C CA . PHE A 1 201 ? 20.425 35.800 4.974 1.00 6.81 220 PHE A CA 1
ATOM 1586 C C . PHE A 1 201 ? 21.808 35.778 4.343 1.00 7.14 220 PHE A C 1
ATOM 1587 O O . PHE A 1 201 ? 22.002 36.222 3.213 1.00 7.19 220 PHE A O 1
ATOM 1595 N N . ILE A 1 202 ? 22.788 35.254 5.076 1.00 6.77 221 ILE A N 1
ATOM 1596 C CA . ILE A 1 202 ? 24.126 35.067 4.506 1.00 6.44 221 ILE A CA 1
ATOM 1597 C C . ILE A 1 202 ? 24.082 33.976 3.439 1.00 6.49 221 ILE A C 1
ATOM 1598 O O . ILE A 1 202 ? 24.363 34.225 2.260 1.00 7.94 221 ILE A O 1
ATOM 1603 N N . TRP A 1 203 ? 23.728 32.763 3.838 1.00 6.17 222 TRP A N 1
ATOM 1604 C CA . TRP A 1 203 ? 23.735 31.654 2.902 1.00 5.98 222 TRP A CA 1
ATOM 1605 C C . TRP A 1 203 ? 22.728 31.870 1.756 1.00 6.40 222 TRP A C 1
ATOM 1606 O O . TRP A 1 203 ? 22.986 31.477 0.615 1.00 7.29 222 TRP A O 1
ATOM 1617 N N . GLY A 1 204 ? 21.586 32.464 2.074 1.00 6.81 223 GLY A N 1
ATOM 1618 C CA . GLY A 1 204 ? 20.592 32.809 1.056 1.00 7.15 223 GLY A CA 1
ATOM 1619 C C . GLY A 1 204 ? 21.068 33.822 0.031 1.00 8.51 223 GLY A C 1
ATOM 1620 O O . GLY A 1 204 ? 20.764 33.688 -1.171 1.00 9.14 223 GLY A O 1
ATOM 1621 N N . SER A 1 205 ? 21.777 34.849 0.480 1.00 8.46 224 SER A N 1
ATOM 1622 C CA . SER A 1 205 ? 22.341 35.808 -0.488 1.00 8.64 224 SER A CA 1
ATOM 1623 C C . SER A 1 205 ? 23.424 35.163 -1.367 1.00 9.82 224 SER A C 1
ATOM 1624 O O . SER A 1 205 ? 23.541 35.495 -2.559 1.00 9.37 224 SER A O 1
ATOM 1627 N N . SER A 1 206 ? 24.198 34.227 -0.814 1.00 9.65 225 SER A N 1
ATOM 1628 C CA . SER A 1 206 ? 25.155 33.444 -1.615 1.00 9.81 225 SER A CA 1
ATOM 1629 C C . SER A 1 206 ? 24.465 32.623 -2.723 1.00 10.77 225 SER A C 1
ATOM 1630 O O . SER A 1 206 ? 24.954 32.559 -3.851 1.00 11.32 225 SER A O 1
ATOM 1633 N N . GLN A 1 207 ? 23.339 31.982 -2.401 1.00 10.74 226 GLN A N 1
ATOM 1634 C CA . GLN A 1 207 ? 22.544 31.277 -3.424 1.00 10.77 226 GLN A CA 1
ATOM 1635 C C . GLN A 1 207 ? 22.257 32.150 -4.641 1.00 11.24 226 GLN A C 1
ATOM 1636 O O . GLN A 1 207 ? 22.252 31.653 -5.777 1.00 12.23 226 GLN A O 1
ATOM 1642 N N . LEU A 1 208 ? 22.004 33.430 -4.376 1.00 11.86 227 LEU A N 1
ATOM 1643 C CA . LEU A 1 208 ? 21.472 34.359 -5.381 1.00 12.35 227 LEU A CA 1
ATOM 1644 C C . LEU A 1 208 ? 22.566 35.086 -6.168 1.00 13.55 227 LEU A C 1
ATOM 1645 O O . LEU A 1 208 ? 22.262 35.844 -7.100 1.00 14.11 227 LEU A O 1
ATOM 1650 N N . ILE A 1 209 ? 23.830 34.849 -5.817 1.00 13.40 228 ILE A N 1
ATOM 1651 C CA . ILE A 1 209 ? 24.935 35.460 -6.567 1.00 14.25 228 ILE A CA 1
ATOM 1652 C C . ILE A 1 209 ? 24.867 35.023 -8.036 1.00 15.01 228 ILE A C 1
ATOM 1653 O O . ILE A 1 209 ? 24.758 33.830 -8.341 1.00 15.13 228 ILE A O 1
ATOM 1658 N N . ASP A 1 210 ? 24.904 36.013 -8.926 1.00 16.01 229 ASP A N 1
ATOM 1659 C CA . ASP A 1 210 ? 24.834 35.778 -10.374 1.00 17.07 229 ASP A CA 1
ATOM 1660 C C . ASP A 1 210 ? 23.468 35.292 -10.898 1.00 17.05 229 ASP A C 1
ATOM 1661 O O . ASP A 1 210 ? 23.403 34.735 -12.004 1.00 18.36 229 ASP A O 1
ATOM 1666 N N . HIS A 1 211 ? 22.391 35.501 -10.132 1.00 16.98 230 HIS A N 1
ATOM 1667 C CA . HIS A 1 211 ? 21.017 35.168 -10.576 1.00 16.90 230 HIS A CA 1
ATOM 1668 C C . HIS A 1 211 ? 20.652 35.917 -11.867 1.00 17.17 230 HIS A C 1
ATOM 1669 O O . HIS A 1 211 ? 21.061 37.057 -12.040 1.00 16.48 230 HIS A O 1
ATOM 1676 N N . PRO A 1 212 ? 19.902 35.270 -12.786 1.00 17.14 231 PRO A N 1
ATOM 1677 C CA . PRO A 1 212 ? 19.626 35.968 -14.061 1.00 17.21 231 PRO A CA 1
ATOM 1678 C C . PRO A 1 212 ? 18.572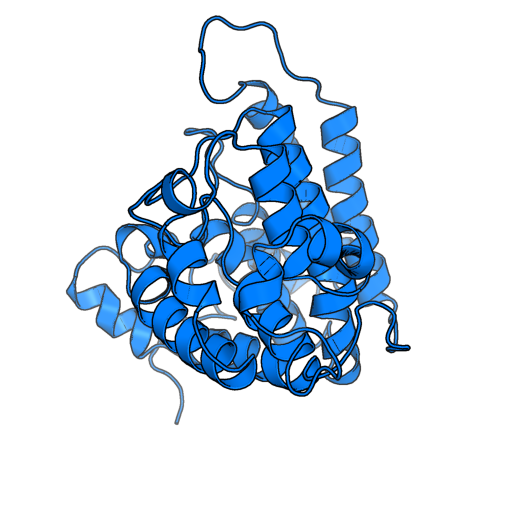 37.083 -14.034 1.00 18.17 231 PRO A C 1
ATOM 1679 O O . PRO A 1 212 ? 18.554 37.917 -14.951 1.00 17.54 231 PRO A O 1
ATOM 1683 N N . TYR A 1 213 ? 17.702 37.095 -13.032 1.00 18.10 232 TYR A N 1
ATOM 1684 C CA . TYR A 1 213 ? 16.692 38.144 -12.907 1.00 19.03 232 TYR A CA 1
ATOM 1685 C C . TYR A 1 213 ? 16.725 38.853 -11.568 1.00 19.02 232 TYR A C 1
ATOM 1686 O O . TYR A 1 213 ? 16.701 40.088 -11.506 1.00 19.89 232 TYR A O 1
ATOM 1695 N N . LEU A 1 214 ? 16.747 38.062 -10.491 1.00 18.62 233 LEU A N 1
ATOM 1696 C CA . LEU A 1 214 ? 16.565 38.605 -9.168 1.00 18.27 233 LEU A CA 1
ATOM 1697 C C . LEU A 1 214 ? 17.792 39.379 -8.745 1.00 17.74 233 LEU A C 1
ATOM 1698 O O . LEU A 1 214 ? 18.926 38.901 -8.835 1.00 18.49 233 LEU A O 1
ATOM 1703 N N . GLU A 1 215 ? 17.527 40.604 -8.336 1.00 18.08 234 GLU A N 1
ATOM 1704 C CA . GLU A 1 215 ? 18.516 41.456 -7.735 1.00 17.98 234 GLU A CA 1
ATOM 1705 C C . GLU A 1 215 ? 17.981 41.839 -6.340 1.00 17.28 234 GLU A C 1
ATOM 1706 O O . GLU A 1 215 ? 16.814 41.593 -6.030 1.00 16.33 234 GLU A O 1
ATOM 1712 N N . PRO A 1 216 ? 18.843 42.363 -5.456 1.00 16.57 235 PRO A N 1
ATOM 1713 C CA . PRO A 1 216 ? 18.365 42.685 -4.111 1.00 16.48 235 PRO A CA 1
ATOM 1714 C C . PRO A 1 216 ? 17.036 43.462 -4.002 1.00 16.52 235 PRO A C 1
ATOM 1715 O O . PRO A 1 216 ? 16.209 43.127 -3.162 1.00 16.15 235 PRO A O 1
ATOM 1719 N N . ARG A 1 217 ? 16.818 44.486 -4.833 1.00 17.08 236 ARG A N 1
ATOM 1720 C CA . ARG A 1 217 ? 15.590 45.299 -4.713 1.00 17.63 236 ARG A CA 1
ATOM 1721 C C . ARG A 1 217 ? 14.311 44.463 -4.874 1.00 18.06 236 ARG A C 1
ATOM 1722 O O . ARG A 1 217 ? 13.235 44.859 -4.400 1.00 18.01 236 ARG A O 1
ATOM 1730 N N . HIS A 1 218 ? 14.452 43.308 -5.523 1.00 18.15 237 HIS A N 1
ATOM 1731 C CA . HIS A 1 218 ? 13.347 42.359 -5.714 1.00 18.59 237 HIS A CA 1
ATOM 1732 C C . HIS A 1 218 ? 12.845 41.696 -4.438 1.00 18.28 237 HIS A C 1
ATOM 1733 O O . HIS A 1 218 ? 11.745 41.152 -4.420 1.00 18.11 237 HIS A O 1
ATOM 1740 N N . PHE A 1 219 ? 13.644 41.706 -3.375 1.00 17.86 238 PHE A N 1
ATOM 1741 C CA . PHE A 1 219 ? 13.180 41.056 -2.157 1.00 17.30 238 PHE A CA 1
ATOM 1742 C C . PHE A 1 219 ? 12.153 41.851 -1.353 1.00 18.24 238 PHE A C 1
ATOM 1743 O O . PHE A 1 219 ? 11.500 41.321 -0.455 1.00 17.90 238 PHE A O 1
ATOM 1751 N N . VAL A 1 220 ? 11.983 43.124 -1.710 1.00 18.94 239 VAL A N 1
ATOM 1752 C CA . VAL A 1 220 ? 10.861 43.916 -1.184 1.00 20.53 239 VAL A CA 1
ATOM 1753 C C . VAL A 1 220 ? 9.681 43.994 -2.179 1.00 21.21 239 VAL A C 1
ATOM 1754 O O . VAL A 1 220 ? 8.719 44.732 -1.957 1.00 21.75 239 VAL A O 1
ATOM 1758 N N . ASP A 1 221 ? 9.779 43.217 -3.257 1.00 21.91 240 ASP A N 1
ATOM 1759 C CA . ASP A 1 221 ? 8.700 43.030 -4.226 1.00 22.81 240 ASP A CA 1
ATOM 1760 C C . ASP A 1 221 ? 7.948 41.759 -3.842 1.00 22.76 240 ASP A C 1
ATOM 1761 O O . ASP A 1 221 ? 8.486 40.656 -3.959 1.00 22.63 240 ASP A O 1
ATOM 1766 N N . GLU A 1 222 ? 6.708 41.916 -3.389 1.00 23.20 241 GLU A N 1
ATOM 1767 C CA . GLU A 1 222 ? 5.931 40.768 -2.921 1.00 23.58 241 GLU A CA 1
ATOM 1768 C C . GLU A 1 222 ? 5.714 39.707 -3.999 1.00 23.16 241 GLU A C 1
ATOM 1769 O O . GLU A 1 222 ? 5.748 38.510 -3.704 1.00 23.26 241 GLU A O 1
ATOM 1775 N N . LYS A 1 223 ? 5.503 40.140 -5.243 1.00 22.79 242 LYS A N 1
ATOM 1776 C CA . LYS A 1 223 ? 5.300 39.209 -6.359 1.00 22.35 242 LYS A CA 1
ATOM 1777 C C . LYS A 1 223 ? 6.545 38.353 -6.610 1.00 21.53 242 LYS A C 1
ATOM 1778 O O . LYS A 1 223 ? 6.448 37.135 -6.779 1.00 21.59 242 LYS A O 1
ATOM 1784 N N . ALA A 1 224 ? 7.712 38.999 -6.617 1.00 20.52 243 ALA A N 1
ATOM 1785 C CA . ALA A 1 224 ? 8.987 38.321 -6.826 1.00 19.47 243 ALA A CA 1
ATOM 1786 C C . ALA A 1 224 ? 9.255 37.272 -5.743 1.00 18.63 243 ALA A C 1
ATOM 1787 O O . ALA A 1 224 ? 9.697 36.156 -6.044 1.00 18.58 243 ALA A O 1
ATOM 1789 N N . VAL A 1 225 ? 8.991 37.653 -4.495 1.00 18.13 244 VAL A N 1
ATOM 1790 C CA . VAL A 1 225 ? 9.145 36.735 -3.356 1.00 17.74 244 VAL A CA 1
ATOM 1791 C C . VAL A 1 225 ? 8.182 35.551 -3.486 1.00 18.21 244 VAL A C 1
ATOM 1792 O O . VAL A 1 225 ? 8.578 34.410 -3.296 1.00 17.40 244 VAL A O 1
ATOM 1796 N N . ASN A 1 226 ? 6.927 35.829 -3.833 1.00 18.63 245 ASN A N 1
ATOM 1797 C CA . ASN A 1 226 ? 5.933 34.768 -4.005 1.00 19.40 245 ASN A CA 1
ATOM 1798 C C . ASN A 1 226 ? 6.298 33.753 -5.091 1.00 19.05 245 ASN A C 1
ATOM 1799 O O . ASN A 1 226 ? 6.058 32.558 -4.933 1.00 19.85 245 ASN A O 1
ATOM 1804 N N . GLU A 1 227 ? 6.897 34.225 -6.183 1.00 19.10 246 GLU A N 1
ATOM 1805 C CA . GLU A 1 227 ? 7.197 33.365 -7.322 1.00 19.49 246 GLU A CA 1
ATOM 1806 C C . GLU A 1 227 ? 8.515 32.614 -7.183 1.00 18.27 246 GLU A C 1
ATOM 1807 O O . GLU A 1 227 ? 8.807 31.701 -7.959 1.00 18.82 246 GLU A O 1
ATOM 1813 N N . ASN A 1 228 ? 9.312 32.990 -6.182 1.00 17.67 247 ASN A N 1
ATOM 1814 C CA . ASN A 1 228 ? 10.660 32.456 -6.077 1.00 16.36 247 ASN A CA 1
ATOM 1815 C C . ASN A 1 228 ? 11.097 31.907 -4.716 1.00 15.14 247 ASN A C 1
ATOM 1816 O O . ASN A 1 228 ? 12.133 31.250 -4.658 1.00 14.81 247 ASN A O 1
ATOM 1821 N N . HIS A 1 229 ? 10.329 32.165 -3.656 1.00 14.57 248 HIS A N 1
ATOM 1822 C CA . HIS A 1 229 ? 10.765 31.789 -2.284 1.00 13.95 248 HIS A CA 1
ATOM 1823 C C . HIS A 1 229 ? 11.071 30.306 -2.083 1.00 13.99 248 HIS A C 1
ATOM 1824 O O . HIS A 1 229 ? 11.928 29.962 -1.277 1.00 13.38 248 HIS A O 1
ATOM 1831 N N . LYS A 1 230 ? 10.393 29.420 -2.813 1.00 13.21 249 LYS A N 1
ATOM 1832 C CA . LYS A 1 230 ? 10.629 27.976 -2.646 1.00 13.33 249 LYS A CA 1
ATOM 1833 C C . LYS A 1 230 ? 12.042 27.520 -3.023 1.00 13.11 249 LYS A C 1
ATOM 1834 O O . LYS A 1 230 ? 12.497 26.460 -2.576 1.00 13.56 249 LYS A O 1
ATOM 1840 N N . ASP A 1 231 ? 12.732 28.306 -3.850 1.00 12.47 250 ASP A N 1
ATOM 1841 C CA . ASP A 1 231 ? 14.077 27.956 -4.305 1.00 11.95 250 ASP A CA 1
ATOM 1842 C C . ASP A 1 231 ? 15.168 28.641 -3.495 1.00 10.82 250 ASP A C 1
ATOM 1843 O O . ASP A 1 231 ? 16.324 28.238 -3.583 1.00 11.39 250 ASP A O 1
ATOM 1848 N N . TYR A 1 232 ? 14.783 29.670 -2.738 1.00 10.20 251 TYR A N 1
ATOM 1849 C CA . TYR A 1 232 ? 15.735 30.634 -2.166 1.00 10.17 251 TYR A CA 1
ATOM 1850 C C . TYR A 1 232 ? 15.470 30.986 -0.703 1.00 9.65 251 TYR A C 1
ATOM 1851 O O . TYR A 1 232 ? 14.497 31.667 -0.352 1.00 10.57 251 TYR A O 1
ATOM 1860 N N . MET A 1 233 ? 16.410 30.532 0.125 1.00 9.70 252 MET A N 1
ATOM 1861 C CA A MET A 1 233 ? 16.330 30.709 1.575 0.50 9.49 252 MET A CA 1
ATOM 1862 C CA B MET A 1 233 ? 16.388 30.701 1.579 0.50 9.73 252 MET A CA 1
ATOM 1863 C C . MET A 1 233 ? 16.181 32.166 2.023 1.00 9.06 252 MET A C 1
ATOM 1864 O O . MET A 1 233 ? 15.449 32.453 2.970 1.00 9.46 252 MET A O 1
ATOM 1873 N N . PHE A 1 234 ? 16.858 33.093 1.341 1.00 8.96 253 PHE A N 1
ATOM 1874 C CA . PHE A 1 234 ? 16.739 34.509 1.673 1.00 9.04 253 PHE A CA 1
ATOM 1875 C C . PHE A 1 234 ? 15.289 34.963 1.496 1.00 8.75 253 PHE A C 1
ATOM 1876 O O . PHE A 1 234 ? 14.728 35.652 2.351 1.00 9.23 253 PHE A O 1
ATOM 1884 N N . LEU A 1 235 ? 14.687 34.548 0.380 1.00 9.77 254 LEU A N 1
ATOM 1885 C CA . LEU A 1 235 ? 13.327 34.972 0.058 1.00 10.21 254 LEU A CA 1
ATOM 1886 C C . LEU A 1 235 ? 12.271 34.364 0.979 1.00 10.15 254 LEU A C 1
ATOM 1887 O O . LEU A 1 235 ? 11.307 35.033 1.357 1.00 10.34 254 LEU A O 1
ATOM 1892 N N . GLU A 1 236 ? 12.505 33.107 1.366 1.00 9.60 255 GLU A N 1
ATOM 1893 C CA . GLU A 1 236 ? 11.683 32.447 2.373 1.00 9.83 255 GLU A CA 1
ATOM 1894 C C . GLU A 1 236 ? 11.675 33.230 3.696 1.00 9.98 255 GLU A C 1
ATOM 1895 O O . GLU A 1 236 ? 10.636 33.397 4.327 1.00 10.43 255 GLU A O 1
ATOM 1901 N N . CYS A 1 237 ? 12.842 33.729 4.116 1.00 10.22 256 CYS A N 1
ATOM 1902 C CA . CYS A 1 237 ? 12.917 34.568 5.313 1.00 10.87 256 CYS A CA 1
ATOM 1903 C C . CYS A 1 237 ? 12.103 35.855 5.204 1.00 11.02 256 CYS A C 1
ATOM 1904 O O . CYS A 1 237 ? 11.478 36.289 6.181 1.00 11.20 256 CYS A O 1
ATOM 1907 N N . ILE A 1 238 ? 12.134 36.472 4.018 1.00 11.76 257 ILE A N 1
ATOM 1908 C CA . ILE A 1 238 ? 11.411 37.717 3.814 1.00 12.85 257 ILE A CA 1
ATOM 1909 C C . ILE A 1 238 ? 9.916 37.426 3.857 1.00 12.92 257 ILE A C 1
ATOM 1910 O O . ILE A 1 238 ? 9.150 38.175 4.466 1.00 13.03 257 ILE A O 1
ATOM 1915 N N . LEU A 1 239 ? 9.519 36.312 3.244 1.00 13.65 258 LEU A N 1
ATOM 1916 C CA . LEU A 1 239 ? 8.116 35.896 3.288 1.00 14.27 258 LEU A CA 1
ATOM 1917 C C . LEU A 1 239 ? 7.622 35.715 4.727 1.00 14.03 258 LEU A C 1
ATOM 1918 O O . LEU A 1 239 ? 6.511 36.132 5.063 1.00 14.30 258 LEU A O 1
ATOM 1923 N N . PHE A 1 240 ? 8.442 35.106 5.584 1.00 13.21 259 PHE A N 1
ATOM 1924 C CA . PHE A 1 240 ? 8.074 34.982 6.994 1.00 13.38 259 PHE A CA 1
ATOM 1925 C C . PHE A 1 240 ? 7.823 36.343 7.653 1.00 13.71 259 PHE A C 1
ATOM 1926 O O . PHE A 1 240 ? 6.856 36.513 8.403 1.00 13.89 259 PHE A O 1
ATOM 1934 N N . ILE A 1 241 ? 8.703 37.307 7.373 1.00 14.43 260 ILE A N 1
ATOM 1935 C CA . ILE A 1 241 ? 8.557 38.670 7.882 1.00 15.36 260 ILE A CA 1
ATOM 1936 C C . ILE A 1 241 ? 7.243 39.320 7.413 1.00 16.59 260 ILE A C 1
ATOM 1937 O O . ILE A 1 241 ? 6.494 39.868 8.228 1.00 17.36 260 ILE A O 1
ATOM 1942 N N . THR A 1 242 ? 6.975 39.252 6.109 1.00 18.34 261 THR A N 1
ATOM 1943 C CA . THR A 1 242 ? 5.795 39.929 5.554 1.00 20.12 261 THR A CA 1
ATOM 1944 C C . THR A 1 242 ? 4.500 39.245 5.992 1.00 21.17 261 THR A C 1
ATOM 1945 O O . THR A 1 242 ? 3.457 39.895 6.095 1.00 21.27 261 THR A O 1
ATOM 1949 N N . GLU A 1 243 ? 4.576 37.945 6.271 1.00 22.67 262 GLU A N 1
ATOM 1950 C CA . GLU A 1 243 ? 3.446 37.222 6.863 1.00 24.46 262 GLU A CA 1
ATOM 1951 C C . GLU A 1 243 ? 3.200 37.598 8.328 1.00 24.98 262 GLU A C 1
ATOM 1952 O O . GLU A 1 243 ? 2.054 37.606 8.782 1.00 25.54 262 GLU A O 1
ATOM 1958 N N . MET A 1 244 ? 4.273 37.928 9.050 1.00 25.98 263 MET A N 1
ATOM 1959 C CA . MET A 1 244 ? 4.202 38.212 10.486 1.00 26.72 263 MET A CA 1
ATOM 1960 C C . MET A 1 244 ? 3.975 39.683 10.821 1.00 27.04 263 MET A C 1
ATOM 1961 O O . MET A 1 244 ? 3.438 40.007 11.882 1.00 27.40 263 MET A O 1
ATOM 1966 N N . LYS A 1 245 ? 4.387 40.565 9.916 1.00 26.92 264 LYS A N 1
ATOM 1967 C CA . LYS A 1 245 ? 4.378 42.002 10.175 1.00 26.95 264 LYS A CA 1
ATOM 1968 C C . LYS A 1 245 ? 3.540 42.761 9.148 1.00 27.06 264 LYS A C 1
ATOM 1969 O O . LYS A 1 245 ? 3.488 42.387 7.976 1.00 27.25 264 LYS A O 1
ATOM 1975 N N . THR A 1 246 ? 2.893 43.833 9.596 1.00 27.38 265 THR A N 1
ATOM 1976 C CA . THR A 1 246 ? 2.027 44.632 8.724 1.00 27.62 265 THR A CA 1
ATOM 1977 C C . THR A 1 246 ? 2.574 46.042 8.547 1.00 27.65 265 THR A C 1
ATOM 1978 O O . THR A 1 246 ? 3.432 46.488 9.316 1.00 27.69 265 THR A O 1
ATOM 1982 N N . GLY A 1 247 ? 2.064 46.740 7.533 1.00 27.80 266 GLY A N 1
ATOM 1983 C CA . GLY A 1 247 ? 2.490 48.101 7.236 1.00 27.69 266 GLY A CA 1
ATOM 1984 C C . GLY A 1 247 ? 3.619 48.120 6.224 1.00 27.47 266 GLY A C 1
ATOM 1985 O O . GLY A 1 247 ? 3.997 47.068 5.696 1.00 27.83 266 GLY A O 1
ATOM 1986 N N . PRO A 1 248 ? 4.164 49.318 5.937 1.00 27.16 267 PRO A N 1
ATOM 1987 C CA . PRO A 1 248 ? 5.266 49.442 4.987 1.00 26.91 267 PRO A CA 1
ATOM 1988 C C . PRO A 1 248 ? 6.505 48.691 5.465 1.00 26.57 267 PRO A C 1
ATOM 1989 O O . PRO A 1 248 ? 6.810 48.692 6.664 1.00 26.57 267 PRO A O 1
ATOM 1993 N N . PHE A 1 249 ? 7.192 48.054 4.517 1.00 26.31 268 PHE A N 1
ATOM 1994 C CA . PHE A 1 249 ? 8.402 47.280 4.782 1.00 26.06 268 PHE A CA 1
ATOM 1995 C C . PHE A 1 249 ? 9.459 48.150 5.463 1.00 25.94 268 PHE A C 1
ATOM 1996 O O . PHE A 1 249 ? 10.118 47.708 6.409 1.00 25.47 268 PHE A O 1
ATOM 2004 N N . ALA A 1 250 ? 9.591 49.393 4.995 1.00 25.79 269 ALA A N 1
ATOM 2005 C CA . ALA A 1 250 ? 10.572 50.342 5.525 1.00 25.72 269 ALA A CA 1
ATOM 2006 C C . ALA A 1 250 ? 10.399 50.592 7.020 1.00 25.77 269 ALA A C 1
ATOM 2007 O O . ALA A 1 250 ? 11.367 50.907 7.717 1.00 25.68 269 ALA A O 1
ATOM 2009 N N . GLU A 1 251 ? 9.169 50.444 7.507 1.00 25.65 270 GLU A N 1
ATOM 2010 C CA . GLU A 1 251 ? 8.867 50.704 8.910 1.00 25.94 270 GLU A CA 1
ATOM 2011 C C . GLU A 1 251 ? 9.052 49.494 9.818 1.00 25.06 270 GLU A C 1
ATOM 2012 O O . GLU A 1 251 ? 9.574 49.640 10.925 1.00 25.89 270 GLU A O 1
ATOM 2018 N N . HIS A 1 252 ? 8.641 48.306 9.365 1.00 23.84 271 HIS A N 1
ATOM 2019 C CA . HIS A 1 252 ? 8.793 47.104 10.205 1.00 22.50 271 HIS A CA 1
ATOM 2020 C C . HIS A 1 252 ? 10.178 46.442 10.119 1.00 21.78 271 HIS A C 1
ATOM 2021 O O . HIS A 1 252 ? 10.611 45.792 11.073 1.00 22.02 271 HIS A O 1
ATOM 2028 N N . SER A 1 253 ? 10.863 46.629 8.990 1.00 20.56 272 SER A N 1
ATOM 2029 C CA . SER A 1 253 ? 12.171 46.011 8.736 1.00 19.13 272 SER A CA 1
ATOM 2030 C C . SER A 1 253 ? 13.116 46.986 8.039 1.00 18.79 272 SER A C 1
ATOM 2031 O O . SER A 1 253 ? 13.521 46.777 6.894 1.00 17.78 272 SER A O 1
ATOM 2034 N N . ASN A 1 254 ? 13.467 48.056 8.746 1.00 18.71 273 ASN A N 1
ATOM 2035 C CA . ASN A 1 254 ? 14.242 49.137 8.143 1.00 19.30 273 ASN A CA 1
ATOM 2036 C C . ASN A 1 254 ? 15.621 48.710 7.635 1.00 18.89 273 ASN A C 1
ATOM 2037 O O . ASN A 1 254 ? 16.050 49.129 6.555 1.00 19.00 273 ASN A O 1
ATOM 2042 N N . GLN A 1 255 ? 16.313 47.869 8.405 1.00 18.10 274 GLN A N 1
ATOM 2043 C CA . GLN A 1 255 ? 17.654 47.455 8.012 1.00 17.95 274 GLN A CA 1
ATOM 2044 C C . GLN A 1 255 ? 17.638 46.673 6.703 1.00 17.23 274 GLN A C 1
ATOM 2045 O O . GLN A 1 255 ? 18.448 46.940 5.819 1.00 17.67 274 GLN A O 1
ATOM 2051 N N . LEU A 1 256 ? 16.700 45.734 6.567 1.00 16.80 275 LEU A N 1
ATOM 2052 C CA . LEU A 1 256 ? 16.559 44.961 5.334 1.00 16.35 275 LEU A CA 1
ATOM 2053 C C . LEU A 1 256 ? 16.077 45.826 4.166 1.00 16.94 275 LEU A C 1
ATOM 2054 O O . LEU A 1 256 ? 16.505 45.633 3.028 1.00 16.42 275 LEU A O 1
ATOM 2059 N N . TRP A 1 257 ? 15.206 46.787 4.473 1.00 17.80 276 TRP A N 1
ATOM 2060 C CA . TRP A 1 257 ? 14.759 47.776 3.488 1.00 19.18 276 TRP A CA 1
ATOM 2061 C C . TRP A 1 257 ? 15.960 48.462 2.828 1.00 19.37 276 TRP A C 1
ATOM 2062 O O . TRP A 1 257 ? 16.058 48.500 1.600 1.00 19.42 276 TRP A O 1
ATOM 2073 N N . ASN A 1 258 ? 16.880 48.971 3.649 1.00 19.59 277 ASN A N 1
ATOM 2074 C CA . ASN A 1 258 ? 18.094 49.617 3.149 1.00 19.95 277 ASN A CA 1
ATOM 2075 C C . ASN A 1 258 ? 18.994 48.677 2.366 1.00 19.53 277 ASN A C 1
ATOM 2076 O O . ASN A 1 258 ? 19.631 49.078 1.391 1.00 19.83 277 ASN A O 1
ATOM 2081 N N . ILE A 1 259 ? 19.032 47.418 2.787 1.00 18.66 278 ILE A N 1
ATOM 2082 C CA . ILE A 1 259 ? 19.851 46.416 2.111 1.00 18.58 278 ILE A CA 1
ATOM 2083 C C . ILE A 1 259 ? 19.322 46.091 0.704 1.00 18.15 278 ILE A C 1
ATOM 2084 O O . ILE A 1 259 ? 20.088 45.725 -0.190 1.00 17.79 278 ILE A O 1
ATOM 2089 N N . SER A 1 260 ? 18.017 46.265 0.501 1.00 18.22 279 SER A N 1
ATOM 2090 C CA . SER A 1 260 ? 17.416 45.993 -0.806 1.00 18.57 279 SER A CA 1
ATOM 2091 C C . SER A 1 260 ? 17.949 46.943 -1.887 1.00 18.47 279 SER A C 1
ATOM 2092 O O . SER A 1 260 ? 17.884 46.624 -3.066 1.00 18.30 279 SER A O 1
ATOM 2095 N N . ALA A 1 261 ? 18.494 48.084 -1.461 1.00 18.98 280 ALA A N 1
ATOM 2096 C CA . ALA A 1 261 ? 19.118 49.057 -2.374 1.00 19.33 280 ALA A CA 1
ATOM 2097 C C . ALA A 1 261 ? 20.500 48.640 -2.909 1.00 19.63 280 ALA A C 1
ATOM 2098 O O . ALA A 1 261 ? 20.978 49.192 -3.905 1.00 20.23 280 ALA A O 1
ATOM 2100 N N . VAL A 1 262 ? 21.157 47.683 -2.249 1.00 19.72 281 VAL A N 1
ATOM 2101 C CA . VAL A 1 262 ? 22.478 47.216 -2.700 1.00 19.41 281 VAL A CA 1
ATOM 2102 C C . VAL A 1 262 ? 22.383 46.647 -4.128 1.00 19.68 281 VAL A C 1
ATOM 2103 O O . VAL A 1 262 ? 21.454 45.906 -4.428 1.00 19.45 281 VAL A O 1
ATOM 2107 N N . PRO A 1 263 ? 23.323 47.020 -5.025 1.00 19.54 282 PRO A N 1
ATOM 2108 C CA . PRO A 1 263 ? 23.177 46.638 -6.441 1.00 19.44 282 PRO A CA 1
ATOM 2109 C C . PRO A 1 263 ? 23.329 45.151 -6.803 1.00 18.93 282 PRO A C 1
ATOM 2110 O O . PRO A 1 263 ? 22.812 44.717 -7.838 1.00 19.36 282 PRO A O 1
ATOM 2114 N N . SER A 1 264 ? 24.022 44.366 -5.981 1.00 18.11 283 SER A N 1
ATOM 2115 C CA . SER A 1 264 ? 24.215 42.962 -6.321 1.00 16.80 283 SER A CA 1
ATOM 2116 C C . SER A 1 264 ? 24.187 42.057 -5.097 1.00 15.91 283 SER A C 1
ATOM 2117 O O . SER A 1 264 ? 24.527 42.475 -3.990 1.00 15.59 283 SER A O 1
ATOM 2120 N N . TRP A 1 265 ? 23.813 40.805 -5.334 1.00 15.03 284 TRP A N 1
ATOM 2121 C CA . TRP A 1 265 ? 23.795 39.798 -4.281 1.00 14.29 284 TRP A CA 1
ATOM 2122 C C . TRP A 1 265 ? 25.181 39.527 -3.719 1.00 14.33 284 TRP A C 1
ATOM 2123 O O . TRP A 1 265 ? 25.317 39.284 -2.519 1.00 13.15 284 TRP A O 1
ATOM 2134 N N . SER A 1 266 ? 26.215 39.591 -4.559 1.00 13.65 285 SER A N 1
ATOM 2135 C CA . SER A 1 266 ? 27.578 39.410 -4.045 1.00 14.25 285 SER A CA 1
ATOM 2136 C C . SER A 1 266 ? 27.911 40.491 -3.001 1.00 14.14 285 SER A C 1
ATOM 2137 O O . SER A 1 266 ? 28.478 40.193 -1.953 1.00 13.81 285 SER A O 1
ATOM 2140 N N . LYS A 1 267 ? 27.533 41.739 -3.266 1.00 13.72 286 LYS A N 1
ATOM 2141 C CA . LYS A 1 267 ? 27.747 42.819 -2.306 1.00 14.02 286 LYS A CA 1
ATOM 2142 C C . LYS A 1 267 ? 26.909 42.667 -1.025 1.00 13.94 286 LYS A C 1
ATOM 2143 O O . LYS A 1 267 ? 27.395 42.940 0.076 1.00 14.03 286 LYS A O 1
ATOM 2149 N N . VAL A 1 268 ? 25.662 42.208 -1.169 1.00 12.94 287 VAL A N 1
ATOM 2150 C CA . VAL A 1 268 ? 24.819 41.869 -0.019 1.00 12.32 287 VAL A CA 1
ATOM 2151 C C . VAL A 1 268 ? 25.533 40.811 0.842 1.00 11.75 287 VAL A C 1
ATOM 2152 O O . VAL A 1 268 ? 25.655 40.984 2.052 1.00 10.86 287 VAL A O 1
ATOM 2156 N N . ASN A 1 269 ? 26.013 39.748 0.198 1.00 11.07 288 ASN A N 1
ATOM 2157 C CA . ASN A 1 269 ? 26.683 38.638 0.894 1.00 11.04 288 ASN A CA 1
ATOM 2158 C C . ASN A 1 269 ? 27.933 39.099 1.636 1.00 11.45 288 ASN A C 1
ATOM 2159 O O . ASN A 1 269 ? 28.113 38.808 2.829 1.00 10.83 288 ASN A O 1
ATOM 2164 N N . GLN A 1 270 ? 28.775 39.863 0.945 1.00 11.84 289 GLN A N 1
ATOM 2165 C CA . GLN A 1 270 ? 29.982 40.420 1.571 1.00 13.05 289 GLN A CA 1
ATOM 2166 C C . GLN A 1 270 ? 29.635 41.293 2.780 1.00 11.97 289 GLN A C 1
ATOM 2167 O O . GLN A 1 270 ? 30.263 41.190 3.838 1.00 11.62 289 GLN A O 1
ATOM 2173 N N . GLY A 1 271 ? 28.633 42.152 2.626 1.00 11.55 290 GLY A N 1
ATOM 2174 C CA . GLY A 1 271 ? 28.213 43.054 3.681 1.00 10.58 290 GLY A CA 1
ATOM 2175 C C . GLY A 1 271 ? 27.606 42.345 4.885 1.00 10.67 290 GLY A C 1
ATOM 2176 O O . GLY A 1 271 ? 27.813 42.751 6.030 1.00 10.50 290 GLY A O 1
ATOM 2177 N N . LEU A 1 272 ? 26.852 41.283 4.622 1.00 10.22 291 LEU A N 1
ATOM 2178 C CA . LEU A 1 272 ? 26.208 40.550 5.714 1.00 9.93 291 LEU A CA 1
ATOM 2179 C C . LEU A 1 272 ? 27.201 39.738 6.536 1.00 9.19 291 LEU A C 1
ATOM 2180 O O . LEU A 1 272 ? 26.988 39.539 7.726 1.00 9.62 291 LEU A O 1
ATOM 2185 N N . ILE A 1 273 ? 28.259 39.256 5.895 1.00 8.47 292 ILE A N 1
ATOM 2186 C CA . ILE A 1 273 ? 29.342 38.584 6.618 1.00 9.28 292 ILE A CA 1
ATOM 2187 C C . ILE A 1 273 ? 30.009 39.559 7.585 1.00 9.55 292 ILE A C 1
ATOM 2188 O O . ILE A 1 273 ? 30.207 39.230 8.753 1.00 9.28 292 ILE A O 1
ATOM 2193 N N . ARG A 1 274 ? 30.318 40.768 7.110 1.00 9.66 293 ARG A N 1
ATOM 2194 C CA . ARG A 1 274 ? 30.844 41.800 7.992 1.00 11.11 293 ARG A CA 1
ATOM 2195 C C . ARG A 1 274 ? 29.878 42.110 9.141 1.00 10.09 293 ARG A C 1
ATOM 2196 O O . ARG A 1 274 ? 30.286 42.228 10.302 1.00 9.70 293 ARG A O 1
ATOM 2204 N N . MET A 1 275 ? 28.597 42.232 8.808 1.00 9.65 294 MET A N 1
ATOM 2205 C CA . MET A 1 275 ? 27.563 42.557 9.778 1.00 10.65 294 MET A CA 1
ATOM 2206 C C . MET A 1 275 ? 27.365 41.439 10.809 1.00 9.60 294 MET A C 1
ATOM 2207 O O . MET A 1 275 ? 27.072 41.704 11.981 1.00 9.12 294 MET A O 1
ATOM 2212 N N . TYR A 1 276 ? 27.501 40.192 10.358 1.00 8.53 295 TYR A N 1
ATOM 2213 C CA . TYR A 1 276 ? 27.374 39.041 11.254 1.00 8.38 295 TYR A CA 1
ATOM 2214 C C . TYR A 1 276 ? 28.456 39.068 12.338 1.00 8.24 295 TYR A C 1
ATOM 2215 O O . TYR A 1 276 ? 28.164 38.833 13.518 1.00 8.12 295 TYR A O 1
ATOM 2224 N N . LYS A 1 277 ? 29.692 39.344 11.929 1.00 8.44 296 LYS A N 1
ATOM 2225 C CA . LYS A 1 277 ? 30.775 39.506 12.894 1.00 9.42 296 LYS A CA 1
ATOM 2226 C C . LYS A 1 277 ? 30.489 40.652 13.849 1.00 9.56 296 LYS A C 1
ATOM 2227 O O . LYS A 1 277 ? 30.591 40.466 15.053 1.00 9.77 296 LYS A O 1
ATOM 2233 N N . ALA A 1 278 ? 30.083 41.812 13.323 1.00 9.73 297 ALA A N 1
ATOM 2234 C CA . ALA A 1 278 ? 29.879 42.987 14.172 1.00 10.38 297 ALA A CA 1
ATOM 2235 C C . ALA A 1 278 ? 28.670 42.877 15.106 1.00 10.38 297 ALA A C 1
ATOM 2236 O O . ALA A 1 278 ? 28.729 43.340 16.252 1.00 11.85 297 ALA A O 1
ATOM 2238 N N . GLU A 1 279 ? 27.585 42.281 14.614 1.00 10.55 298 GLU A N 1
ATOM 2239 C CA . GLU A 1 279 ? 26.288 42.363 15.286 1.00 10.45 298 GLU A CA 1
ATOM 2240 C C . GLU A 1 279 ? 25.841 41.073 15.964 1.00 9.85 298 GLU A C 1
ATOM 2241 O O . GLU A 1 279 ? 24.832 41.060 16.683 1.00 10.70 298 GLU A O 1
ATOM 2247 N N . CYS A 1 280 ? 26.581 39.991 15.726 1.00 9.45 299 CYS A N 1
ATOM 2248 C CA . CYS A 1 280 ? 26.300 38.720 16.377 1.00 8.57 299 CYS A CA 1
ATOM 2249 C C . CYS A 1 280 ? 27.560 38.284 17.128 1.00 7.64 299 CYS A C 1
ATOM 2250 O O . CYS A 1 280 ? 27.585 38.292 18.360 1.00 7.86 299 CYS A O 1
ATOM 2253 N N . LEU A 1 281 ? 28.615 37.940 16.393 1.00 7.65 300 LEU A N 1
ATOM 2254 C CA . LEU A 1 281 ? 29.767 37.296 17.019 1.00 7.60 300 LEU A CA 1
ATOM 2255 C C . LEU A 1 281 ? 30.568 38.203 17.953 1.00 7.86 300 LEU A C 1
ATOM 2256 O O . LEU A 1 281 ? 31.164 37.737 18.923 1.00 8.34 300 LEU A O 1
ATOM 2261 N N . GLU A 1 282 ? 30.552 39.505 17.681 1.00 7.58 301 GLU A N 1
ATOM 2262 C CA . GLU A 1 282 ? 31.281 40.476 18.504 1.00 8.14 301 GLU A CA 1
ATOM 2263 C C . GLU A 1 282 ? 30.345 41.236 19.442 1.00 7.87 301 GLU A C 1
ATOM 2264 O O . GLU A 1 282 ? 30.727 42.254 20.034 1.00 8.82 301 GLU A O 1
ATOM 2270 N N . LYS A 1 283 ? 29.128 40.722 19.589 1.00 8.92 302 LYS A N 1
ATOM 2271 C CA . LYS A 1 283 ? 28.114 41.378 20.396 1.00 9.41 302 LYS A CA 1
ATOM 2272 C C . LYS A 1 283 ? 27.897 40.600 21.691 1.00 9.45 302 LYS A C 1
ATOM 2273 O O . LYS A 1 283 ? 27.239 39.556 21.696 1.00 9.40 302 LYS A O 1
ATOM 2279 N N . PHE A 1 284 ? 28.466 41.098 22.789 1.00 8.82 303 PHE A N 1
ATOM 2280 C CA . PHE A 1 284 ? 28.386 40.458 24.101 1.00 8.70 303 PHE A CA 1
ATOM 2281 C C . PHE A 1 284 ? 26.961 40.015 24.445 1.00 9.12 303 PHE A C 1
ATOM 2282 O O . PHE A 1 284 ? 26.774 38.876 24.824 1.00 9.36 303 PHE A O 1
ATOM 2290 N N . PRO A 1 285 ? 25.955 40.907 24.322 1.00 10.00 304 PRO A N 1
ATOM 2291 C CA . PRO A 1 285 ? 24.629 40.442 24.720 1.00 11.08 304 PRO A CA 1
ATOM 2292 C C . PRO A 1 285 ? 24.034 39.322 23.861 1.00 11.84 304 PRO A C 1
ATOM 2293 O O . PRO A 1 285 ? 23.178 38.580 24.361 1.00 13.24 304 PRO A O 1
ATOM 2297 N N . VAL A 1 286 ? 24.471 39.203 22.605 1.00 12.23 305 VAL A N 1
ATOM 2298 C CA . VAL A 1 286 ? 23.997 38.145 21.697 1.00 12.75 305 VAL A CA 1
ATOM 2299 C C . VAL A 1 286 ? 24.751 36.835 21.935 1.00 12.30 305 VAL A C 1
ATOM 2300 O O . VAL A 1 286 ? 24.135 35.755 22.031 1.00 13.68 305 VAL A O 1
ATOM 2304 N N . ILE A 1 287 ? 26.077 36.932 22.057 1.00 12.38 306 ILE A N 1
ATOM 2305 C CA . ILE A 1 287 ? 26.973 35.771 21.992 1.00 11.51 306 ILE A CA 1
ATOM 2306 C C . ILE A 1 287 ? 27.467 35.250 23.356 1.00 11.10 306 ILE A C 1
ATOM 2307 O O . ILE A 1 287 ? 28.038 34.157 23.419 1.00 11.00 306 ILE A O 1
ATOM 2312 N N . GLN A 1 288 ? 27.197 35.982 24.445 1.00 10.88 307 GLN A N 1
ATOM 2313 C CA . GLN A 1 288 ? 27.782 35.672 25.759 1.00 10.37 307 GLN A CA 1
ATOM 2314 C C . GLN A 1 288 ? 27.407 34.295 26.360 1.00 9.89 307 GLN A C 1
ATOM 2315 O O . GLN A 1 288 ? 28.028 33.844 27.328 1.00 9.90 307 GLN A O 1
ATOM 2321 N N . HIS A 1 289 ? 26.379 33.665 25.799 1.00 9.08 308 HIS A N 1
ATOM 2322 C CA . HIS A 1 289 ? 25.957 32.352 26.279 1.00 9.11 308 HIS A CA 1
ATOM 2323 C C . HIS A 1 289 ? 26.536 31.223 25.453 1.00 9.11 308 HIS A C 1
ATOM 2324 O O . HIS A 1 289 ? 26.188 30.067 25.670 1.00 9.24 308 HIS A O 1
ATOM 2331 N N . PHE A 1 290 ? 27.433 31.545 24.518 1.00 9.05 309 PHE A N 1
ATOM 2332 C CA . PHE A 1 290 ? 28.140 30.514 23.748 1.00 9.14 309 PHE A CA 1
ATOM 2333 C C . PHE A 1 290 ? 28.896 29.586 24.713 1.00 8.79 309 PHE A C 1
ATOM 2334 O O . PHE A 1 290 ? 29.530 30.039 25.671 1.00 9.54 309 PHE A O 1
ATOM 2342 N N . LYS A 1 291 ? 28.816 28.281 24.467 1.00 8.52 310 LYS A N 1
ATOM 2343 C CA . LYS A 1 291 ? 29.488 27.317 25.344 1.00 8.87 310 LYS A CA 1
ATOM 2344 C C . LYS A 1 291 ? 30.718 26.676 24.692 1.00 7.99 310 LYS A C 1
ATOM 2345 O O . LYS A 1 291 ? 30.729 26.396 23.493 1.00 8.27 310 LYS A O 1
ATOM 2351 N N . PHE A 1 292 ? 31.748 26.473 25.513 1.00 7.17 311 PHE A N 1
ATOM 2352 C CA . PHE A 1 292 ? 33.054 26.021 25.053 1.00 7.77 311 PHE A CA 1
ATOM 2353 C C . PHE A 1 292 ? 33.465 24.754 25.764 1.00 8.09 311 PHE A C 1
ATOM 2354 O O . PHE A 1 292 ? 33.468 24.700 26.998 1.00 8.52 311 PHE A O 1
ATOM 2362 N N . GLY A 1 293 ? 33.811 23.751 24.964 1.00 7.84 312 GLY A N 1
ATOM 2363 C CA . GLY A 1 293 ? 34.213 22.445 25.497 1.00 9.25 312 GLY A CA 1
ATOM 2364 C C . GLY A 1 293 ? 35.511 21.984 24.862 1.00 9.74 312 GLY A C 1
ATOM 2365 O O . GLY A 1 293 ? 36.482 22.742 24.792 1.00 10.68 312 GLY A O 1
ATOM 2366 N N . SER A 1 294 ? 35.530 20.743 24.379 1.00 10.07 313 SER A N 1
ATOM 2367 C CA . SER A 1 294 ? 36.711 20.213 23.711 1.00 10.14 313 SER A CA 1
ATOM 2368 C C . SER A 1 294 ? 36.675 20.413 22.196 1.00 9.28 313 SER A C 1
ATOM 2369 O O . SER A 1 294 ? 37.701 20.676 21.568 1.00 10.56 313 SER A O 1
ATOM 2372 N N . LEU A 1 295 ? 35.491 20.261 21.604 1.00 8.97 314 LEU A N 1
ATOM 2373 C CA . LEU A 1 295 ? 35.357 20.365 20.160 1.00 8.59 314 LEU A CA 1
ATOM 2374 C C . LEU A 1 295 ? 35.430 21.802 19.649 1.00 7.56 314 LEU A C 1
ATOM 2375 O O . LEU A 1 295 ? 36.015 22.063 18.599 1.00 8.60 314 LEU A O 1
ATOM 2380 N N . LEU A 1 296 ? 34.832 22.715 20.418 1.00 6.95 315 LEU A N 1
ATOM 2381 C CA . LEU A 1 296 ? 34.932 24.147 20.174 1.00 6.58 315 LEU A CA 1
ATOM 2382 C C . LEU A 1 296 ? 35.505 24.788 21.439 1.00 6.44 315 LEU A C 1
ATOM 2383 O O . LEU A 1 296 ? 34.774 25.271 22.319 1.00 6.38 315 LEU A O 1
ATOM 2388 N N . PRO A 1 297 ? 36.845 24.747 21.547 1.00 6.81 316 PRO A N 1
ATOM 2389 C CA . PRO A 1 297 ? 37.494 25.148 22.784 1.00 6.60 316 PRO A CA 1
ATOM 2390 C C . PRO A 1 297 ? 37.848 26.624 22.863 1.00 5.73 316 PRO A C 1
ATOM 2391 O O . PRO A 1 297 ? 38.069 27.291 21.847 1.00 6.28 316 PRO A O 1
ATOM 2395 N N . ILE A 1 298 ? 37.923 27.122 24.094 1.00 5.83 317 ILE A N 1
ATOM 2396 C CA . ILE A 1 298 ? 38.255 28.514 24.359 1.00 6.25 317 ILE A CA 1
ATOM 2397 C C . ILE A 1 298 ? 39.770 28.831 24.224 1.00 5.97 317 ILE A C 1
ATOM 2398 O O . ILE A 1 298 ? 40.162 29.997 24.085 1.00 6.23 317 ILE A O 1
ATOM 2403 N N . HIS A 1 299 ? 40.604 27.785 24.229 1.00 5.43 318 HIS A N 1
ATOM 2404 C CA . HIS A 1 299 ? 42.057 27.987 24.093 1.00 6.42 318 HIS A CA 1
ATOM 2405 C C . HIS A 1 299 ? 42.410 28.716 22.791 1.00 6.67 318 HIS A C 1
ATOM 2406 O O . HIS A 1 299 ? 41.666 28.637 21.796 1.00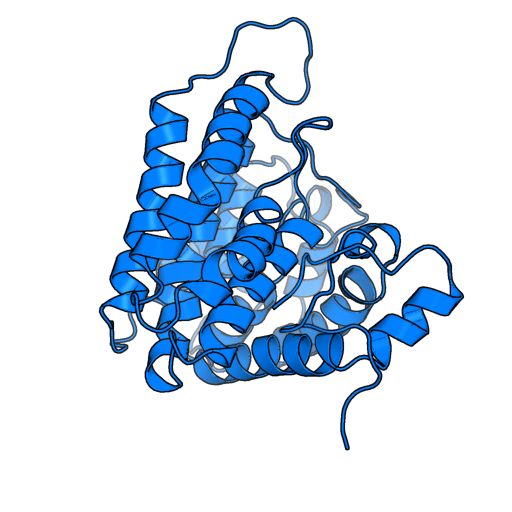 6.32 318 HIS A O 1
ATOM 2413 N N . PRO A 1 300 ? 43.534 29.449 22.770 1.00 6.43 319 PRO A N 1
ATOM 2414 C CA . PRO A 1 300 ? 43.909 30.207 21.570 1.00 7.11 319 PRO A CA 1
ATOM 2415 C C . PRO A 1 300 ? 44.051 29.305 20.339 1.00 7.13 319 PRO A C 1
ATOM 2416 O O . PRO A 1 300 ? 44.506 28.154 20.453 1.00 6.92 319 PRO A O 1
ATOM 2420 N N . VAL A 1 301 ? 43.652 29.820 19.180 1.00 7.70 320 VAL A N 1
ATOM 2421 C CA . VAL A 1 301 ? 43.671 29.022 17.945 1.00 9.00 320 VAL A CA 1
ATOM 2422 C C . VAL A 1 301 ? 45.068 28.459 17.676 1.00 10.36 320 VAL A C 1
ATOM 2423 O O . VAL A 1 301 ? 46.055 29.157 17.865 1.00 9.52 320 VAL A O 1
ATOM 2427 N N . THR A 1 302 ? 45.143 27.189 17.269 1.00 11.24 321 THR A N 1
ATOM 2428 C CA . THR A 1 302 ? 46.449 26.596 16.924 1.00 14.13 321 THR A CA 1
ATOM 2429 C C . THR A 1 302 ? 46.933 27.219 15.606 1.00 15.53 321 THR A C 1
ATOM 2430 O O . THR A 1 302 ? 46.125 27.581 14.760 1.00 15.89 321 THR A O 1
ATOM 2434 N N . SER A 1 303 ? 48.245 27.374 15.437 1.00 18.51 322 SER A N 1
ATOM 2435 C CA . SER A 1 303 ? 48.783 28.109 14.279 1.00 19.77 322 SER A CA 1
ATOM 2436 C C . SER A 1 303 ? 50.297 28.282 14.371 1.00 20.05 322 SER A C 1
ATOM 2437 O O . SER A 1 303 ? 51.060 27.603 13.683 1.00 20.37 322 SER A O 1
#

CATH classification: 1.20.120.1150

Solvent-accessible surface area: 13790 Å² total; per-residue (Å²): 120,105,146,4,122,80,34,2,116,71,125,101,21,31,26,67,2,102,151,1,27,0,20,37,30,0,19,30,18,1,60,63,1,3,108,26,0,93,48,50,91,24,103,88,168,38,170,72,40,120,14,0,102,78,1,18,51,3,1,70,28,0,25,119,23,4,97,104,14,88,59,72,153,37,129,52,222,132,7,11,109,3,0,86,78,0,35,57,105,0,73,140,56,0,73,92,14,0,52,72,8,6,65,125,144,48,54,73,1,13,62,4,0,0,22,3,0,40,46,0,0,5,36,32,106,122,6,10,0,6,22,24,27,0,0,8,0,0,0,0,0,4,0,0,32,92,29,25,17,3,154,119,73,5,34,36,0,0,0,7,82,0,0,25,50,0,0,81,0,0,20,62,1,8,96,30,0,139,11,65,29,46,45,68,99,28,102,200,16,11,24,24,24,9,8,0,0,0,1,0,0,0,0,3,0,21,138,39,131,128,2,82,1,148,11,1,43,53,120,138,5,5,88,118,33,29,163,36,8,1,0,1,48,5,2,25,27,8,40,110,98,58,132,57,93,24,25,134,28,8,55,45,0,106,89,28,9,84,44,92,36,8,38,112,3,8,98,22,4,27,157,42,1,62,44,78,0,0,71,73,59,91,26,2,50,72,15,46,4,8,51,21,0,14,40,85,103,58,99,156

GO terms:
  GO:0051721 protein phosphatase 2A binding (F, IDA)
  GO:0004721 phosphoprotein phosphatase activity (F, IDA)
  GO:0005524 ATP binding (F, IDA)
  GO:0008160 protein tyrosine phosphatase activator activity (F, IDA)
  GO:0000159 protein phosphatase type 2A complex (C, IDA)
  GO:1904949 ATPase complex (C, IDA)
  GO:0042803 protein homodimerization activity (F, IDA)
  GO:0019888 protein phosphatase regulator activity (F, IDA)
  GO:0019902 phosphatase binding (F, IDA)
  GO:0019888 protein phosphatase regulator activity (F, TAS)
  GO:0008160 protein tyrosine phosphatase activator activity (F, TAS)
  GO:0005515 protein binding (F, IPI)
  GO:0034704 calcium channel complex (C, IDA)
  GO:0005102 signaling receptor binding (F, IPI)
  GO:0005654 nucleoplasm (C, IDA)
  GO:0005829 cytosol (C, IDA)
  GO:0005634 nucleus (C, IDA)
  GO:0005737 cytoplasm (C, IDA)
  GO:0043065 positive regulation of apoptotic process (P, IDA)
  GO:0070062 extracellular exosome (C, HDA)

Radius of gyration: 18.6 Å; Cα contacts (8 Å, |Δi|>4): 449; chains: 1; bounding box: 53×47×46 Å

B-factor: mean 12.59, std 6.36, range [3.25, 34.75]

Foldseek 3Di:
DDAWAFQFDDLVVLVLQCQFQLNVLLLVLLVLLLQVLAQFWLPPPADADPLLVLLLVLLVVLLVLPVVQAFDDDDDPAFTLSLLVSLVVLVVCLLVSQPSNDDPVVSVCSVRLSVLVSLQAADNVQLAAAAQSVSSVSVSVSLCVLVPSDDSSCSNSVVSPNVLSVVVSNLCSCVRGRGFQQDDFFPRDQHSHHQSLQLSQLSNCAPPPPDFLLCLLVPVSLVVRVNTTSNSVRSVSVPVVDDDRCCRRRVVSNVLSPDGHSVVSNVVSSVVCCVPASSDCSRNSRPTADVSSHSHGRDD

Sequence (300 aa):
FIIPKKEIHTVPDMGKWKRSQAYADYIGFILTLNEGVKGKKLTFEYRVSEAIEKLLALLNTLDRWIDETPPVDQPSRFGNKAYRTWYAKLDEEAENLVATVVPTHLAAAVPEVAVYLKESSVGNSTRIDYGTGHEAAFAAFLCCLCKIGVLRVDDQIAIVFKVFNRYLEVMRKLQKTYRMEPAGSQGVWGLDDFQFLPFIWGSSQLIDHPYLEPRHFVDEKAVNENHKDYMMFLECILFITEMKTGPFAEHSNQLWNISAVPSWSKVNQGLIRMYKAECLEKFPVIQHFKFGSLLPIHPVTS

Secondary structure (DSSP, 8-state):
----EE---SSHHHHHHHTBHHHHHHHHHHHHHHHHTTT--TT------HHHHHHHHHHHHHHHHHHTSPPPP-S-SSS-THHHHHHHHHHHHHHHHHHTTS-GGGGGGHHHHHHHHHTSS-BTTTTEE-HHHHHHHHHHHHHHHHTTSS-GGGHHHIIIIIIHHHHHHHHHHHHHTTPEESS--GGG-SSSS--HHHHHHHHHTTT-SS--GGGGG-HHHHHHHGGG-HHHHHHHHHHHH--S-HHHH-HHHHHHTTSS-HHHHHHHHHHHHIIIIIT-HHHHTT-EE-SSS-SSBPP-